Protein AF-A0A0W8CGP6-F1 (afdb_monomer_lite)

pLDDT: mean 77.72, std 15.84, range [30.64, 94.12]

InterPro domains:
  IPR037191 VPS9 domain superfamily [SSF109993] (140-294)

Structure (mmCIF, N/CA/C/O backbone):
data_AF-A0A0W8CGP6-F1
#
_entry.id   AF-A0A0W8CGP6-F1
#
loop_
_atom_site.group_PDB
_atom_site.id
_atom_site.type_symbol
_atom_site.label_atom_id
_atom_site.label_alt_id
_atom_site.label_comp_id
_atom_site.label_asym_id
_atom_site.label_entity_id
_atom_site.label_seq_id
_atom_site.pdbx_PDB_ins_code
_atom_site.Cartn_x
_atom_site.Cartn_y
_atom_site.Cartn_z
_atom_site.occupancy
_atom_site.B_iso_or_equiv
_atom_site.auth_seq_id
_atom_site.auth_comp_id
_atom_site.auth_asym_id
_atom_site.auth_atom_id
_atom_site.pdbx_PDB_model_num
ATOM 1 N N . MET A 1 1 ? -6.951 3.743 -20.211 1.00 60.44 1 MET A N 1
ATOM 2 C CA . MET A 1 1 ? -6.467 3.228 -18.912 1.00 60.44 1 MET A CA 1
ATOM 3 C C . MET A 1 1 ? -6.582 4.286 -17.814 1.00 60.44 1 MET A C 1
ATOM 5 O O . MET A 1 1 ? -7.228 4.029 -16.810 1.00 60.44 1 MET A O 1
ATOM 9 N N . THR A 1 2 ? -6.060 5.500 -18.024 1.00 76.19 2 THR A N 1
ATOM 10 C CA . THR A 1 2 ? -6.034 6.567 -17.002 1.00 76.19 2 THR A CA 1
ATOM 11 C C . THR A 1 2 ? -7.406 7.101 -16.581 1.00 76.19 2 THR A C 1
ATOM 13 O O . THR A 1 2 ? -7.586 7.387 -15.411 1.00 76.19 2 THR A O 1
ATOM 16 N N . ALA A 1 3 ? -8.404 7.172 -17.471 1.00 83.50 3 ALA A N 1
ATOM 17 C CA . ALA A 1 3 ? -9.718 7.747 -17.139 1.00 83.50 3 ALA A CA 1
ATOM 18 C C . ALA A 1 3 ? -10.441 7.042 -15.972 1.00 83.50 3 ALA A C 1
ATOM 20 O O . ALA A 1 3 ? -11.009 7.701 -15.109 1.00 83.50 3 ALA A O 1
ATOM 21 N N . LYS A 1 4 ? -10.386 5.706 -15.918 1.00 83.88 4 LYS A N 1
ATOM 22 C CA . LYS A 1 4 ? -10.999 4.917 -14.839 1.00 83.88 4 LYS A CA 1
ATOM 23 C C . LYS A 1 4 ? -10.252 5.080 -13.517 1.00 83.88 4 LYS A C 1
ATOM 25 O O . LYS A 1 4 ? -10.882 5.218 -12.476 1.00 83.88 4 LYS A O 1
ATOM 30 N N . LEU A 1 5 ? -8.919 5.094 -13.568 1.00 84.75 5 LEU A N 1
ATOM 31 C CA . LEU A 1 5 ? -8.086 5.366 -12.399 1.00 84.75 5 LEU A CA 1
ATOM 32 C C . LEU A 1 5 ? -8.349 6.780 -11.862 1.00 84.75 5 LEU A C 1
ATOM 34 O O . LEU A 1 5 ? -8.596 6.935 -10.673 1.00 84.75 5 LEU A O 1
ATOM 38 N N . ASN A 1 6 ? -8.368 7.782 -12.743 1.00 86.69 6 ASN A N 1
ATOM 39 C CA . ASN A 1 6 ? -8.657 9.172 -12.394 1.00 86.69 6 ASN A CA 1
ATOM 40 C C . ASN A 1 6 ? -10.040 9.299 -11.752 1.00 86.69 6 ASN A C 1
ATOM 42 O O . ASN A 1 6 ? -10.149 9.903 -10.694 1.00 86.69 6 ASN A O 1
ATOM 46 N N . PHE A 1 7 ? -11.062 8.648 -12.319 1.00 88.94 7 PHE A N 1
ATOM 47 C CA . PHE A 1 7 ? -12.392 8.589 -11.713 1.00 88.94 7 PHE A CA 1
ATOM 48 C C . PHE A 1 7 ? -12.342 8.047 -10.278 1.00 88.94 7 PHE A C 1
ATOM 50 O O . PHE A 1 7 ? -12.863 8.687 -9.369 1.00 88.94 7 PHE A O 1
ATOM 57 N N . VAL A 1 8 ? -11.694 6.899 -10.047 1.00 85.81 8 VAL A N 1
ATOM 58 C CA . VAL A 1 8 ? -11.604 6.314 -8.698 1.00 85.81 8 VAL A CA 1
ATOM 59 C C . VAL A 1 8 ? -10.870 7.253 -7.741 1.00 85.81 8 VAL A C 1
ATOM 61 O O . VAL A 1 8 ? -11.330 7.441 -6.618 1.00 85.81 8 VAL A O 1
ATOM 64 N N . VAL A 1 9 ? -9.765 7.867 -8.168 1.00 86.00 9 VAL A N 1
ATOM 65 C CA . VAL A 1 9 ? -8.979 8.800 -7.344 1.00 86.00 9 VAL A CA 1
ATOM 66 C C . VAL A 1 9 ? -9.791 10.045 -6.981 1.00 86.00 9 VAL A C 1
ATOM 68 O O . VAL A 1 9 ? -9.881 10.394 -5.805 1.00 86.00 9 VAL A O 1
ATOM 71 N N . GLU A 1 10 ? -10.415 10.687 -7.968 1.00 87.81 10 GLU A N 1
ATOM 72 C CA . GLU A 1 10 ? -11.218 11.898 -7.777 1.00 87.81 10 GLU A CA 1
ATOM 73 C C . GLU A 1 10 ? -12.425 11.632 -6.876 1.00 87.81 10 GLU A C 1
ATOM 75 O O . GLU A 1 10 ? -12.657 12.369 -5.920 1.00 87.81 10 GLU A O 1
ATOM 80 N N . GLN A 1 11 ? -13.161 10.545 -7.123 1.00 87.25 11 GLN A N 1
ATOM 81 C CA . GLN A 1 11 ? -14.315 10.197 -6.296 1.00 87.25 11 GLN A CA 1
ATOM 82 C C . GLN A 1 11 ? -13.903 9.783 -4.882 1.00 87.25 11 GLN A C 1
ATOM 84 O O . GLN A 1 11 ? -14.565 10.171 -3.927 1.00 87.25 11 GLN A O 1
ATOM 89 N N . SER A 1 12 ? -12.782 9.073 -4.708 1.00 83.38 12 SER A N 1
ATOM 90 C CA . SER A 1 12 ? -12.276 8.740 -3.365 1.00 83.38 12 SER A CA 1
ATOM 91 C C . SER A 1 12 ? -11.969 10.003 -2.559 1.00 83.38 12 SER A C 1
ATOM 93 O O . SER A 1 12 ? -12.279 10.072 -1.372 1.00 83.38 12 SER A O 1
ATOM 95 N N . ALA A 1 13 ? -11.387 11.024 -3.198 1.00 83.19 13 ALA A N 1
ATOM 96 C CA . ALA A 1 13 ? -11.108 12.299 -2.545 1.00 83.19 13 ALA A CA 1
ATOM 97 C C . ALA A 1 13 ? -12.392 13.032 -2.117 1.00 83.19 13 ALA A C 1
ATOM 99 O O . ALA A 1 13 ? -12.402 13.667 -1.064 1.00 83.19 13 ALA A O 1
ATOM 100 N N . LEU A 1 14 ? -13.469 12.924 -2.901 1.00 84.75 14 LEU A N 1
ATOM 101 C CA . LEU A 1 14 ? -14.778 13.493 -2.566 1.00 84.75 14 LEU A CA 1
ATOM 102 C C . LEU A 1 14 ? -15.470 12.733 -1.429 1.00 84.75 14 LEU A C 1
ATOM 104 O O . LEU A 1 14 ? -16.003 13.363 -0.516 1.00 84.75 14 LEU A O 1
ATOM 108 N N . GLU A 1 15 ? -15.428 11.401 -1.442 1.00 82.31 15 GLU A N 1
ATOM 109 C CA . GLU A 1 15 ? -16.002 10.569 -0.374 1.00 82.31 15 GLU A CA 1
ATOM 110 C C . GLU A 1 15 ? -15.316 10.825 0.975 1.00 82.31 15 GLU A C 1
ATOM 112 O O . GLU A 1 15 ? -15.970 10.892 2.010 1.00 82.31 15 GLU A O 1
ATOM 117 N N . LEU A 1 16 ? -14.004 11.086 0.984 1.00 77.00 16 LEU A N 1
ATOM 118 C CA . LEU A 1 16 ? -13.281 11.452 2.209 1.00 77.00 16 LEU A CA 1
ATOM 119 C C . LEU A 1 16 ? -13.751 12.770 2.840 1.00 77.00 16 LEU A C 1
ATOM 121 O O . LEU A 1 16 ? -13.588 12.953 4.046 1.00 77.00 16 LEU A O 1
ATOM 125 N N . GLN A 1 17 ? -14.319 13.686 2.052 1.00 77.38 17 GLN A N 1
ATOM 126 C CA . GLN A 1 17 ? -14.875 14.942 2.567 1.00 77.38 17 GLN A CA 1
ATOM 127 C C . GLN A 1 17 ? -16.244 14.737 3.230 1.00 77.38 17 GLN A C 1
ATOM 129 O O . GLN A 1 17 ? -16.656 15.557 4.052 1.00 77.38 17 GLN A O 1
ATOM 134 N N . HIS A 1 18 ? -16.936 13.644 2.907 1.00 68.38 18 HIS A N 1
ATOM 135 C CA . HIS A 1 18 ? -18.250 13.314 3.440 1.00 68.38 18 HIS A CA 1
ATOM 136 C C . HIS A 1 18 ? -18.100 12.335 4.610 1.00 68.38 18 HIS A C 1
ATOM 138 O O . HIS A 1 18 ? -17.988 11.124 4.444 1.00 68.38 18 HIS A O 1
ATOM 144 N N . VAL A 1 19 ? -18.100 12.863 5.836 1.00 60.12 19 VAL A N 1
ATOM 145 C CA . VAL A 1 19 ? -18.154 12.027 7.044 1.00 60.12 19 VAL A CA 1
ATOM 146 C C . VAL A 1 19 ? -19.619 11.741 7.362 1.00 60.12 19 VAL A C 1
ATOM 148 O O . VAL A 1 19 ? -20.289 12.551 8.002 1.00 60.12 19 VAL A O 1
ATOM 151 N N . ASP A 1 20 ? -20.138 10.604 6.898 1.00 59.47 20 ASP A N 1
ATOM 152 C CA . ASP A 1 20 ? -21.454 10.135 7.335 1.00 59.47 20 ASP A CA 1
ATOM 153 C C . ASP A 1 20 ? -21.359 9.617 8.782 1.00 59.47 20 ASP A C 1
ATOM 155 O O . ASP A 1 20 ? -20.555 8.745 9.111 1.00 59.47 20 ASP A O 1
ATOM 159 N N . GLY A 1 21 ? -22.187 10.154 9.679 1.00 56.22 21 GLY A N 1
ATOM 160 C CA . GLY A 1 21 ? -22.260 9.708 11.072 1.00 56.22 21 GLY A CA 1
ATOM 161 C C . GLY A 1 21 ? -22.845 8.298 11.243 1.00 56.22 21 GLY A C 1
ATOM 162 O O . GLY A 1 21 ? -22.732 7.723 12.323 1.00 56.22 21 GLY A O 1
ATOM 163 N N . ASN A 1 22 ? -23.454 7.721 10.199 1.00 58.78 22 ASN A N 1
ATOM 164 C CA . ASN A 1 22 ? -24.149 6.428 10.252 1.00 58.78 22 ASN A CA 1
ATOM 165 C C . ASN A 1 22 ? -23.318 5.217 9.798 1.00 58.78 22 ASN A C 1
ATOM 167 O O . ASN A 1 22 ? -23.872 4.127 9.598 1.00 58.78 22 ASN A O 1
ATOM 171 N N . VAL A 1 23 ? -22.002 5.355 9.635 1.00 66.75 23 VAL A N 1
ATOM 172 C CA . VAL A 1 23 ? -21.172 4.238 9.172 1.00 66.75 23 VAL A CA 1
ATOM 173 C C . VAL A 1 23 ? -21.144 3.116 10.218 1.00 66.75 23 VAL A C 1
ATOM 175 O O . VAL A 1 23 ? -20.768 3.313 11.366 1.00 66.75 23 VAL A O 1
ATOM 178 N N . LYS A 1 24 ? -21.528 1.893 9.828 1.00 68.94 24 LYS A N 1
ATOM 179 C CA . LYS A 1 24 ? -21.769 0.766 10.758 1.00 68.94 24 LYS A CA 1
ATOM 180 C C . LYS A 1 24 ? -20.600 0.439 11.692 1.00 68.94 24 LYS A C 1
ATOM 182 O O . LYS A 1 24 ? -20.841 -0.068 12.786 1.00 68.94 24 LYS A O 1
ATOM 187 N N . TRP A 1 25 ? -19.359 0.680 11.268 1.00 76.00 25 TRP A N 1
ATOM 188 C CA . TRP A 1 25 ? -18.183 0.362 12.075 1.00 76.00 25 TRP A CA 1
ATOM 189 C C . TRP A 1 25 ? -17.919 1.367 13.201 1.00 76.00 25 TRP A C 1
ATOM 191 O O . TRP A 1 25 ? -17.244 1.003 14.160 1.00 76.00 25 TRP A O 1
ATOM 201 N N . THR A 1 26 ? -18.456 2.590 13.149 1.00 74.50 26 THR A N 1
ATOM 202 C CA . THR A 1 26 ? -18.203 3.612 14.184 1.00 74.50 26 THR A CA 1
ATOM 203 C C . THR A 1 26 ? -18.746 3.193 15.551 1.00 74.50 26 THR A C 1
ATOM 205 O O . THR A 1 26 ? -18.152 3.527 16.572 1.00 74.50 26 THR A O 1
AT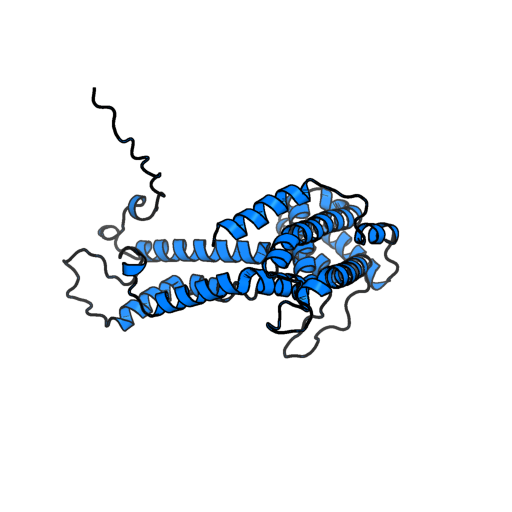OM 208 N N . ARG A 1 27 ? -19.787 2.347 15.581 1.00 75.88 27 ARG A N 1
ATOM 209 C CA . ARG A 1 27 ? -20.327 1.722 16.804 1.00 75.88 27 ARG A CA 1
ATOM 210 C C . ARG A 1 27 ? -19.308 0.871 17.560 1.00 75.88 27 ARG A C 1
ATOM 212 O O . ARG A 1 27 ? -19.421 0.726 18.769 1.00 75.88 27 ARG A O 1
ATOM 219 N N . LEU A 1 28 ? -18.288 0.340 16.879 1.00 77.12 28 LEU A N 1
ATOM 220 C CA . LEU A 1 28 ? -17.227 -0.431 17.534 1.00 77.12 28 LEU A CA 1
ATOM 221 C C . LEU A 1 28 ? -16.434 0.404 18.549 1.00 77.12 28 LEU A C 1
ATOM 223 O O . LEU A 1 28 ? -15.809 -0.155 19.448 1.00 77.12 28 LEU A O 1
ATOM 227 N N . LEU A 1 29 ? -16.432 1.731 18.397 1.00 75.69 29 LEU A N 1
ATOM 228 C CA . LEU A 1 29 ? -15.709 2.636 19.287 1.00 75.69 29 LEU A CA 1
ATOM 229 C C . LEU A 1 29 ? -16.392 2.770 20.652 1.00 75.69 29 LEU A C 1
ATOM 231 O O . LEU A 1 29 ? -15.711 3.019 21.642 1.00 75.69 29 LEU A O 1
ATOM 235 N N . GLU A 1 30 ? -17.711 2.566 20.721 1.00 74.69 30 GLU A N 1
ATOM 236 C CA . GLU A 1 30 ? -18.486 2.640 21.968 1.00 74.69 30 GLU A CA 1
ATOM 237 C C . GLU A 1 30 ? -18.157 1.479 22.922 1.00 74.69 30 GLU A C 1
ATOM 239 O O . GLU A 1 30 ? -18.301 1.603 24.137 1.00 74.69 30 GLU A O 1
ATOM 244 N N . GLU A 1 31 ? -17.677 0.355 22.384 1.00 70.19 31 GLU A N 1
ATOM 245 C CA . GLU A 1 31 ? -17.386 -0.871 23.136 1.00 70.19 31 GLU A CA 1
ATOM 246 C C . GLU A 1 31 ? -15.914 -0.983 23.581 1.00 70.19 31 GLU A C 1
ATOM 248 O O . GLU A 1 31 ? -15.524 -1.972 24.213 1.00 70.19 31 GLU A O 1
ATOM 253 N N . LEU A 1 32 ? -15.078 0.016 23.270 1.00 72.44 32 LEU A N 1
ATOM 254 C CA . LEU A 1 32 ? -13.662 0.009 23.635 1.00 72.44 32 LEU A CA 1
ATOM 255 C C . LEU A 1 32 ? -13.477 0.178 25.152 1.00 72.44 32 LEU A C 1
ATOM 257 O O . LEU A 1 32 ? -13.914 1.178 25.726 1.00 72.44 32 LEU A O 1
ATOM 261 N N . PRO A 1 33 ? -12.800 -0.765 25.833 1.00 68.69 33 PRO A N 1
ATOM 262 C CA . PRO A 1 33 ? -12.517 -0.615 27.249 1.00 68.69 33 PRO A CA 1
ATOM 263 C C . PRO A 1 33 ? -11.462 0.478 27.473 1.00 68.69 33 PRO A C 1
ATOM 265 O O . PRO A 1 33 ? -10.489 0.575 26.729 1.00 68.69 33 PRO A O 1
ATOM 268 N N . ILE A 1 34 ? -11.636 1.263 28.541 1.00 67.69 34 ILE A N 1
ATOM 269 C CA . ILE A 1 34 ? -10.689 2.321 28.944 1.00 67.69 34 ILE A CA 1
ATOM 270 C C . ILE A 1 34 ? -9.324 1.721 29.334 1.00 67.69 34 ILE A C 1
ATOM 272 O O . ILE A 1 34 ? -8.286 2.323 29.080 1.00 67.69 34 ILE A O 1
ATOM 276 N N . GLU A 1 35 ? -9.322 0.512 29.905 1.00 69.00 35 GLU A N 1
ATOM 277 C CA . GLU A 1 35 ? -8.120 -0.225 30.305 1.00 69.00 35 GLU A CA 1
ATOM 278 C C . GLU A 1 35 ? -8.100 -1.636 29.703 1.00 69.00 35 GLU A C 1
ATOM 280 O O . GLU A 1 35 ? -9.142 -2.281 29.538 1.00 69.00 35 GLU A O 1
ATOM 285 N N . GLU A 1 36 ? -6.901 -2.151 29.409 1.00 80.94 36 GLU A N 1
ATOM 286 C CA . GLU A 1 36 ? -6.750 -3.523 28.922 1.00 80.94 36 GLU A CA 1
ATOM 287 C C . GLU A 1 36 ? -7.152 -4.535 29.991 1.00 80.94 36 GLU A C 1
ATOM 289 O O . GLU A 1 36 ? -6.597 -4.590 31.088 1.00 80.94 36 GLU A O 1
ATOM 294 N N . ARG A 1 37 ? -8.105 -5.398 29.640 1.00 78.31 37 ARG A N 1
ATOM 295 C CA . ARG A 1 37 ? -8.590 -6.443 30.547 1.00 78.31 37 ARG A CA 1
ATOM 296 C C . ARG A 1 37 ? -7.586 -7.588 30.664 1.00 78.31 37 ARG A C 1
ATOM 298 O O . ARG A 1 37 ? -7.395 -8.140 31.750 1.00 78.31 37 ARG A O 1
ATOM 305 N N . ASP A 1 38 ? -6.919 -7.912 29.559 1.00 82.31 38 ASP A N 1
ATOM 306 C CA . ASP A 1 38 ? -5.951 -9.000 29.503 1.00 82.31 38 ASP A CA 1
ATOM 307 C C . ASP A 1 38 ? -4.650 -8.648 30.236 1.00 82.31 38 ASP A C 1
ATOM 309 O O . ASP A 1 38 ? -4.134 -7.531 30.150 1.00 82.31 38 ASP A O 1
ATOM 313 N N . TYR A 1 39 ? -4.122 -9.612 30.989 1.00 80.44 39 TYR A N 1
ATOM 314 C CA . TYR A 1 39 ? -2.904 -9.418 31.776 1.00 80.44 39 TYR A CA 1
ATOM 315 C C . TYR A 1 39 ? -1.661 -9.301 30.888 1.00 80.44 39 TYR A C 1
ATOM 317 O O . TYR A 1 39 ? -0.823 -8.431 31.121 1.00 80.44 39 TYR A O 1
ATOM 325 N N . LEU A 1 40 ? -1.550 -10.144 29.852 1.00 82.00 40 LEU A N 1
ATOM 326 C CA . LEU A 1 40 ? -0.436 -10.055 28.909 1.00 82.00 40 LEU A CA 1
ATOM 327 C C . LEU A 1 40 ? -0.535 -8.743 28.129 1.00 82.00 40 LEU A C 1
ATOM 329 O O . LEU A 1 40 ? 0.488 -8.077 27.980 1.00 82.00 40 LEU A O 1
ATOM 333 N N . GLY A 1 41 ? -1.764 -8.358 27.739 1.00 80.94 41 GLY A N 1
ATOM 334 C CA . GLY A 1 41 ? -2.179 -7.023 27.272 1.00 80.94 41 GLY A CA 1
ATOM 335 C C . GLY A 1 41 ? -1.450 -5.890 27.987 1.00 80.94 41 GLY A C 1
ATOM 336 O O . GLY A 1 41 ? -0.595 -5.205 27.423 1.00 80.94 41 GLY A O 1
ATOM 337 N N . ARG A 1 42 ? -1.757 -5.768 29.278 1.00 84.00 42 ARG A N 1
ATOM 338 C CA . ARG A 1 42 ? -1.202 -4.743 30.166 1.00 84.00 42 ARG A CA 1
ATOM 339 C C . ARG A 1 42 ? 0.313 -4.821 30.302 1.00 84.00 42 ARG A C 1
ATOM 341 O O . ARG A 1 42 ? 0.983 -3.801 30.187 1.00 84.00 42 ARG A O 1
ATOM 348 N N . ALA A 1 43 ? 0.869 -6.016 30.485 1.00 84.25 43 ALA A N 1
ATOM 349 C CA . ALA A 1 43 ? 2.307 -6.175 30.682 1.00 84.25 43 ALA A CA 1
ATOM 350 C C . ALA A 1 43 ? 3.134 -5.700 29.471 1.00 84.25 43 ALA A C 1
ATOM 352 O O . ALA A 1 43 ? 4.220 -5.142 29.647 1.00 84.25 43 ALA A O 1
ATOM 353 N N . ALA A 1 44 ? 2.653 -5.893 28.234 1.00 85.31 44 ALA A N 1
ATOM 354 C CA . ALA A 1 44 ? 3.362 -5.349 27.074 1.00 85.31 44 ALA A CA 1
ATOM 355 C C . ALA A 1 44 ? 3.202 -3.833 26.946 1.00 85.31 44 ALA A C 1
ATOM 357 O O . ALA A 1 44 ? 4.161 -3.179 26.542 1.00 85.31 44 ALA A O 1
ATOM 358 N N . ASP A 1 45 ? 2.043 -3.275 27.303 1.00 87.69 45 ASP A N 1
ATOM 359 C CA . ASP A 1 45 ? 1.842 -1.823 27.334 1.00 87.69 45 ASP A CA 1
ATOM 360 C C . ASP A 1 45 ? 2.782 -1.145 28.330 1.00 87.69 45 ASP A C 1
ATOM 362 O O . ASP A 1 45 ? 3.448 -0.166 27.990 1.00 87.69 45 ASP A O 1
ATOM 366 N N . GLU A 1 46 ? 2.882 -1.698 29.539 1.00 87.69 46 GLU A N 1
ATOM 367 C CA . GLU A 1 46 ? 3.788 -1.224 30.585 1.00 87.69 46 GLU A CA 1
ATOM 368 C C . GLU A 1 46 ? 5.241 -1.300 30.116 1.00 87.69 46 GLU A C 1
ATOM 370 O O . GLU A 1 46 ? 5.957 -0.297 30.145 1.00 87.69 46 GLU A O 1
ATOM 375 N N . LYS A 1 47 ? 5.659 -2.453 29.580 1.00 88.12 47 LYS A N 1
ATOM 376 C CA . LYS A 1 47 ? 7.010 -2.638 29.038 1.00 88.12 47 LYS A CA 1
ATOM 377 C C . LYS A 1 47 ? 7.319 -1.654 27.910 1.00 88.12 47 LYS A C 1
ATOM 379 O O . LYS A 1 47 ? 8.421 -1.110 27.858 1.00 88.12 47 LYS A O 1
ATOM 384 N N . PHE A 1 48 ? 6.377 -1.426 27.001 1.00 89.50 48 PHE A N 1
ATOM 385 C CA . PHE A 1 48 ? 6.542 -0.473 25.907 1.00 89.50 48 PHE A CA 1
ATOM 386 C C . PHE A 1 48 ? 6.691 0.959 26.430 1.00 89.50 48 PHE A C 1
ATOM 388 O O . PHE A 1 48 ? 7.628 1.664 26.046 1.00 89.50 48 PHE A O 1
ATOM 395 N N . ALA A 1 49 ? 5.825 1.369 27.360 1.00 89.00 49 ALA A N 1
ATOM 396 C CA . ALA A 1 49 ? 5.894 2.680 27.994 1.00 89.00 49 ALA A CA 1
ATOM 397 C C . ALA A 1 49 ? 7.212 2.879 28.759 1.00 89.00 49 ALA A C 1
ATOM 399 O O . ALA A 1 49 ? 7.791 3.965 28.721 1.00 89.00 49 ALA A O 1
ATOM 400 N N . GLU A 1 50 ? 7.722 1.842 29.426 1.00 88.62 50 GLU A N 1
ATOM 401 C CA . GLU A 1 50 ? 9.032 1.868 30.077 1.00 88.62 50 GLU A CA 1
ATOM 402 C C . GLU A 1 50 ? 10.170 2.020 29.069 1.00 88.62 50 GLU A C 1
ATOM 404 O O . GLU A 1 50 ? 10.980 2.936 29.199 1.00 88.62 50 GLU A O 1
ATOM 409 N N . GLN A 1 51 ? 10.214 1.190 28.025 1.00 88.12 51 GLN A N 1
ATOM 410 C CA . GLN A 1 51 ? 11.255 1.256 26.995 1.00 88.12 51 GLN A CA 1
ATOM 411 C C . GLN A 1 51 ? 11.306 2.636 26.320 1.00 88.12 51 GLN A C 1
ATOM 413 O O . GLN A 1 51 ? 12.388 3.197 26.134 1.00 88.12 51 GLN A O 1
ATOM 418 N N . MET A 1 52 ? 10.147 3.238 26.049 1.00 87.00 52 MET A N 1
ATOM 419 C CA . MET A 1 52 ? 10.047 4.572 25.453 1.00 87.00 52 MET A CA 1
ATOM 420 C C . MET A 1 52 ? 10.589 5.699 26.344 1.00 87.00 52 MET A C 1
ATOM 422 O O . MET A 1 52 ? 10.977 6.745 25.813 1.00 87.00 52 MET A O 1
ATOM 426 N N . LYS A 1 53 ? 10.664 5.515 27.672 1.00 86.75 53 LYS A N 1
ATOM 427 C CA . LYS A 1 53 ? 11.268 6.502 28.590 1.00 86.75 53 LYS A CA 1
ATOM 428 C C . LYS A 1 53 ? 12.788 6.571 28.447 1.00 86.75 53 LYS A C 1
ATOM 430 O O . LYS A 1 53 ? 13.337 7.665 28.583 1.00 86.75 53 LYS A O 1
ATOM 435 N N . TYR A 1 54 ? 13.436 5.437 28.170 1.00 84.44 54 TYR A N 1
ATOM 436 C CA . TYR A 1 54 ? 14.898 5.306 28.107 1.00 84.44 54 TYR A CA 1
ATOM 437 C C . TYR A 1 54 ? 15.496 5.631 26.731 1.00 84.44 54 TYR A C 1
ATOM 439 O O . TYR A 1 54 ? 16.690 5.902 26.634 1.00 84.44 54 TYR A O 1
ATOM 447 N N . LEU A 1 55 ? 14.687 5.631 25.670 1.00 81.38 55 LEU A N 1
ATOM 448 C CA . LEU A 1 55 ? 15.115 6.023 24.326 1.00 81.38 55 LEU A CA 1
ATOM 449 C C . LEU A 1 55 ? 15.056 7.552 24.167 1.00 81.38 55 LEU A C 1
ATOM 451 O O . LEU A 1 55 ? 14.066 8.094 23.677 1.00 81.38 55 LEU A O 1
ATOM 455 N N . ARG A 1 56 ? 16.095 8.259 24.627 1.00 77.75 56 ARG A N 1
ATOM 456 C CA . ARG A 1 56 ? 16.252 9.721 24.483 1.00 77.75 56 ARG A CA 1
ATOM 457 C C . ARG A 1 56 ? 17.638 10.069 23.930 1.00 77.75 56 ARG A C 1
ATOM 459 O O . ARG A 1 56 ? 18.581 9.305 24.126 1.00 77.75 56 ARG A O 1
ATOM 466 N N . GLY A 1 57 ? 17.768 11.234 23.293 1.00 79.25 57 GLY A N 1
ATOM 467 C CA . GLY A 1 57 ? 19.041 11.717 22.746 1.00 79.25 57 GLY A CA 1
ATOM 468 C C . GLY A 1 57 ? 19.471 10.923 21.512 1.00 79.25 57 GLY A C 1
ATOM 469 O O . GLY A 1 57 ? 18.677 10.725 20.602 1.00 79.25 57 GLY A O 1
ATOM 470 N N . GLU A 1 58 ? 20.705 10.416 21.492 1.00 72.75 58 GLU A N 1
ATOM 471 C CA . GLU A 1 58 ? 21.281 9.687 20.343 1.00 72.75 58 GLU A CA 1
ATOM 472 C C . GLU A 1 58 ? 20.481 8.439 19.923 1.00 72.75 58 GLU A C 1
ATOM 474 O O . GLU A 1 58 ? 20.541 8.018 18.771 1.00 72.75 58 GLU A O 1
ATOM 479 N N . ARG A 1 59 ? 19.689 7.869 20.840 1.00 78.62 59 ARG A N 1
ATOM 480 C CA . ARG A 1 59 ? 18.855 6.676 20.608 1.00 78.62 59 ARG A CA 1
ATOM 481 C C . ARG A 1 59 ? 17.428 6.995 20.166 1.00 78.62 59 ARG A C 1
ATOM 483 O O . ARG A 1 59 ? 16.564 6.121 20.166 1.00 78.62 59 ARG A O 1
ATOM 490 N N . GLU A 1 60 ? 17.145 8.247 19.828 1.00 74.81 60 GLU A N 1
ATOM 491 C CA . GLU A 1 60 ? 15.816 8.664 19.380 1.00 74.81 60 GLU A CA 1
ATOM 492 C C . GLU A 1 60 ? 15.411 8.008 18.051 1.00 74.81 60 GLU A C 1
ATOM 494 O O . GLU A 1 60 ? 14.242 7.665 17.876 1.00 74.81 60 GLU A O 1
ATOM 499 N N . SER A 1 61 ? 16.381 7.707 17.183 1.00 77.12 61 SER A N 1
ATOM 500 C CA . SER A 1 61 ? 16.175 6.957 15.936 1.00 77.12 61 SER A CA 1
ATOM 501 C C . SER A 1 61 ? 15.640 5.533 16.158 1.00 77.12 61 SER A C 1
ATOM 503 O O . SER A 1 61 ? 14.931 4.997 15.311 1.00 77.12 61 SER A O 1
ATOM 505 N N . GLU A 1 62 ? 15.901 4.920 17.318 1.00 84.88 62 GLU A N 1
ATOM 506 C CA . GLU A 1 62 ? 15.397 3.580 17.654 1.00 84.88 62 GLU A CA 1
ATOM 507 C C . GLU A 1 62 ? 13.904 3.581 18.033 1.00 84.88 62 GLU A C 1
ATOM 509 O O . GLU A 1 62 ? 13.267 2.523 18.065 1.00 84.88 62 GLU A O 1
ATOM 514 N N . ARG A 1 63 ? 13.321 4.752 18.334 1.00 85.88 63 ARG A N 1
ATOM 515 C CA . ARG A 1 63 ? 11.932 4.859 18.811 1.00 85.88 63 ARG A CA 1
ATOM 516 C C . ARG A 1 63 ? 10.931 4.438 17.746 1.00 85.88 63 ARG A C 1
ATOM 518 O O . ARG A 1 63 ? 9.978 3.736 18.068 1.00 85.88 63 ARG A O 1
ATOM 525 N N . GLU A 1 64 ? 11.162 4.805 16.489 1.00 86.06 64 GLU A N 1
ATOM 526 C CA . GLU A 1 64 ? 10.285 4.423 15.376 1.00 86.06 64 GLU A CA 1
ATOM 527 C C . GLU A 1 64 ? 10.226 2.903 15.204 1.00 86.06 64 GLU A C 1
ATOM 529 O O . GLU A 1 64 ? 9.140 2.325 15.133 1.00 86.06 64 GLU A O 1
ATOM 534 N N . ALA A 1 65 ? 11.385 2.240 15.233 1.00 86.38 65 ALA A N 1
ATOM 535 C CA . ALA A 1 65 ? 11.473 0.786 15.141 1.00 86.38 65 ALA A CA 1
ATOM 536 C C . ALA A 1 65 ? 10.781 0.095 16.328 1.00 86.38 65 ALA A C 1
ATOM 538 O O . ALA A 1 65 ? 10.128 -0.939 16.159 1.00 86.38 65 ALA A O 1
ATOM 539 N N . LEU A 1 66 ? 10.884 0.668 17.534 1.00 87.88 66 LEU A N 1
ATOM 540 C CA . LEU A 1 66 ? 10.195 0.144 18.710 1.00 87.88 66 LEU A CA 1
ATOM 541 C C . LEU A 1 66 ? 8.670 0.296 18.601 1.00 87.88 66 LEU A C 1
ATOM 543 O O . LEU A 1 66 ? 7.955 -0.663 18.893 1.00 87.88 66 LEU A O 1
ATOM 547 N N . ILE A 1 67 ? 8.182 1.459 18.154 1.00 89.50 67 ILE A N 1
ATOM 548 C CA . ILE A 1 67 ? 6.753 1.718 17.906 1.00 89.50 67 ILE A CA 1
ATOM 549 C C . ILE A 1 67 ? 6.212 0.697 16.906 1.00 89.50 67 ILE A C 1
ATOM 551 O O . ILE A 1 67 ? 5.231 0.012 17.197 1.00 89.50 67 ILE A O 1
ATOM 555 N N . GLN A 1 68 ? 6.887 0.545 15.765 1.00 87.50 68 GLN A N 1
ATOM 556 C CA . GLN A 1 68 ? 6.498 -0.411 14.730 1.00 87.50 68 GLN A CA 1
ATOM 557 C C . GLN A 1 68 ? 6.448 -1.837 15.279 1.00 87.50 68 GLN A C 1
ATOM 559 O O . GLN A 1 68 ? 5.465 -2.545 15.071 1.00 87.50 68 GLN A O 1
ATOM 564 N N . ARG A 1 69 ? 7.467 -2.258 16.037 1.00 87.31 69 ARG A N 1
ATOM 565 C CA . ARG A 1 69 ? 7.523 -3.603 16.622 1.00 87.31 69 ARG A CA 1
ATOM 566 C C . ARG A 1 69 ? 6.403 -3.852 17.633 1.00 87.31 69 ARG A C 1
ATOM 568 O O . ARG A 1 69 ? 5.819 -4.935 17.621 1.00 87.31 69 ARG A O 1
ATOM 575 N N . HIS A 1 70 ? 6.125 -2.888 18.509 1.00 89.50 70 HIS A N 1
ATOM 576 C CA . HIS A 1 70 ? 5.072 -3.000 19.522 1.00 89.50 70 HIS A CA 1
ATOM 577 C C . HIS A 1 70 ? 3.688 -3.075 18.876 1.00 89.50 70 HIS A C 1
ATOM 579 O O . HIS A 1 70 ? 2.939 -4.022 19.115 1.00 89.50 70 HIS A O 1
ATOM 585 N N . LEU A 1 71 ? 3.385 -2.136 17.974 1.00 88.69 71 LEU A N 1
ATOM 586 C CA . LEU A 1 71 ? 2.104 -2.097 17.271 1.00 88.69 71 LEU A CA 1
ATOM 587 C C . LEU A 1 71 ? 1.909 -3.312 16.366 1.00 88.69 71 LEU A C 1
ATOM 589 O O . LEU A 1 71 ? 0.813 -3.862 16.334 1.00 88.69 71 LEU A 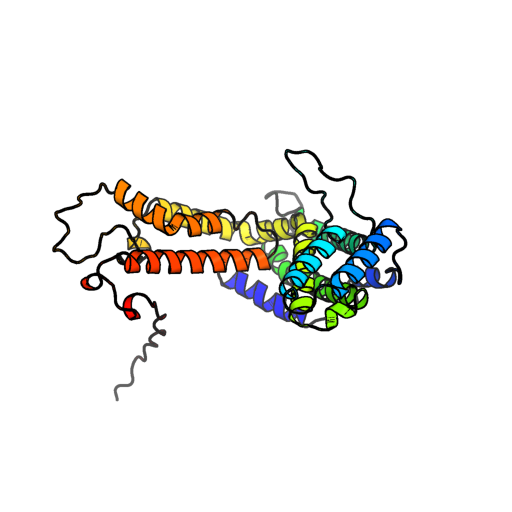O 1
ATOM 593 N N . HIS A 1 72 ? 2.959 -3.791 15.697 1.00 86.00 72 HIS A N 1
ATOM 594 C CA . HIS A 1 72 ? 2.911 -5.049 14.955 1.00 86.00 72 HIS A CA 1
ATOM 595 C C . HIS A 1 72 ? 2.599 -6.232 15.886 1.00 86.00 72 HIS A C 1
ATOM 597 O O . HIS A 1 72 ? 1.741 -7.052 15.577 1.00 86.00 72 HIS A O 1
ATOM 603 N N . GLY A 1 73 ? 3.220 -6.300 17.069 1.00 82.81 73 GLY A N 1
ATOM 604 C CA . GLY A 1 73 ? 2.941 -7.350 18.056 1.00 82.81 73 GLY A CA 1
ATOM 605 C C . GLY A 1 73 ? 1.480 -7.398 18.526 1.00 82.81 73 GLY A C 1
ATOM 606 O O . GLY A 1 73 ? 0.960 -8.481 18.797 1.00 82.81 73 GLY A O 1
ATOM 607 N N . ILE A 1 74 ? 0.815 -6.242 18.581 1.00 87.19 74 ILE A N 1
ATOM 608 C CA . ILE A 1 74 ? -0.578 -6.108 19.021 1.00 87.19 74 ILE A CA 1
ATOM 609 C C . ILE A 1 74 ? -1.567 -6.309 17.866 1.00 87.19 74 ILE A C 1
ATOM 611 O O . ILE A 1 74 ? -2.510 -7.093 17.982 1.00 87.19 74 ILE A O 1
ATOM 615 N N . LEU A 1 75 ? -1.376 -5.588 16.760 1.00 85.62 75 LEU A N 1
ATOM 616 C CA . LEU A 1 75 ? -2.366 -5.447 15.689 1.00 85.62 75 LEU A CA 1
ATOM 617 C C . LEU A 1 75 ? -2.333 -6.594 14.672 1.00 85.62 75 LEU A C 1
ATOM 619 O O . LEU A 1 75 ? -3.301 -6.788 13.943 1.00 85.62 75 LEU A O 1
ATOM 623 N N . VAL A 1 76 ? -1.258 -7.382 14.607 1.00 82.06 76 VAL A N 1
ATOM 624 C CA . VAL A 1 76 ? -1.162 -8.482 13.639 1.00 82.06 76 VAL A CA 1
ATOM 625 C C . VAL A 1 76 ? -2.202 -9.559 13.918 1.00 82.06 76 VAL A C 1
ATOM 627 O O . VAL A 1 76 ? -2.166 -10.250 14.939 1.00 82.06 76 VAL A O 1
ATOM 630 N N . LEU A 1 77 ? -3.110 -9.759 12.963 1.00 72.12 77 LEU A N 1
ATOM 631 C CA . LEU A 1 77 ? -4.165 -10.765 13.072 1.00 72.12 77 LEU A CA 1
ATOM 632 C C . LEU A 1 77 ? -3.666 -12.178 12.732 1.00 72.12 77 LEU A C 1
ATOM 634 O O . LEU A 1 77 ? -4.073 -13.142 13.382 1.00 72.12 77 LEU A O 1
ATOM 638 N N . THR A 1 78 ? -2.743 -12.310 11.778 1.00 63.97 78 THR A N 1
ATOM 639 C CA . THR A 1 78 ? -2.198 -13.599 11.326 1.00 63.97 78 THR A CA 1
ATOM 640 C C . THR A 1 78 ? -0.907 -13.957 12.052 1.00 63.97 78 THR A C 1
ATOM 642 O O . THR A 1 78 ? 0.063 -13.209 11.986 1.00 63.97 78 THR A O 1
ATOM 645 N N . ALA A 1 79 ? -0.844 -15.125 12.695 1.00 59.66 79 ALA A N 1
ATOM 646 C CA . ALA A 1 79 ? 0.404 -15.594 13.295 1.00 59.66 79 ALA A CA 1
ATOM 647 C C . ALA A 1 79 ? 1.521 -15.701 12.230 1.00 59.66 79 ALA A C 1
ATOM 649 O O . ALA A 1 79 ? 1.246 -16.134 11.106 1.00 59.66 79 ALA A O 1
ATOM 650 N N . PRO A 1 80 ? 2.776 -15.336 12.549 1.00 59.31 80 PRO A N 1
ATOM 651 C CA . PRO A 1 80 ? 3.886 -15.523 11.626 1.00 59.31 80 PRO A CA 1
ATOM 652 C C . PRO A 1 80 ? 4.065 -17.017 11.324 1.00 59.31 80 PRO A C 1
ATOM 654 O O . PRO A 1 80 ? 4.168 -17.850 12.231 1.00 59.31 80 PRO A O 1
ATOM 657 N N . HIS A 1 81 ? 4.094 -17.348 10.034 1.00 54.44 81 HIS A N 1
ATOM 658 C CA . HIS A 1 81 ? 4.360 -18.697 9.545 1.00 54.44 81 HIS A CA 1
ATOM 659 C C . HIS A 1 81 ? 5.825 -18.779 9.109 1.00 54.44 81 HIS A C 1
ATOM 661 O O . HIS A 1 81 ? 6.288 -17.950 8.329 1.00 54.44 81 HIS A O 1
ATOM 667 N N . ARG A 1 82 ? 6.555 -19.793 9.575 1.00 49.69 82 ARG A N 1
ATOM 668 C CA . ARG A 1 82 ? 7.887 -20.145 9.063 1.00 49.69 82 ARG A CA 1
ATOM 669 C C . ARG A 1 82 ? 7.828 -21.603 8.644 1.00 49.69 82 ARG A C 1
ATOM 671 O O . ARG A 1 82 ? 7.439 -22.452 9.437 1.00 49.69 82 ARG A O 1
ATOM 678 N N . ASN A 1 83 ? 8.172 -21.882 7.389 1.00 51.94 83 ASN A N 1
ATOM 679 C CA . ASN A 1 83 ? 8.146 -23.232 6.812 1.00 51.94 83 ASN A CA 1
ATOM 680 C C . ASN A 1 83 ? 6.787 -23.948 6.981 1.00 51.94 83 ASN A C 1
ATOM 682 O O . ASN A 1 83 ? 6.740 -25.127 7.316 1.00 51.94 83 ASN A O 1
ATOM 686 N N . GLY A 1 84 ? 5.674 -23.224 6.813 1.00 58.66 84 GLY A N 1
ATOM 687 C CA . GLY A 1 84 ? 4.321 -23.782 6.954 1.00 58.66 84 GLY A CA 1
ATOM 688 C C . GLY A 1 84 ? 3.881 -24.078 8.394 1.00 58.66 84 GLY A C 1
ATOM 689 O O . GLY A 1 84 ? 2.747 -24.500 8.599 1.00 58.66 84 GLY A O 1
ATOM 690 N N . GLN A 1 85 ? 4.729 -23.823 9.395 1.00 51.34 85 GLN A N 1
ATOM 691 C CA . GLN A 1 85 ? 4.387 -23.950 10.809 1.00 51.34 85 GLN A CA 1
ATOM 692 C C . GLN A 1 85 ? 4.153 -22.568 11.426 1.00 51.34 85 GLN A C 1
ATOM 694 O O . GLN A 1 85 ? 4.936 -21.634 11.231 1.00 51.34 85 GLN A O 1
ATOM 699 N N . THR A 1 86 ? 3.065 -22.430 12.183 1.00 58.06 86 THR A N 1
ATOM 700 C CA . THR A 1 86 ? 2.795 -21.251 13.013 1.00 58.06 86 THR A CA 1
ATOM 701 C C . THR A 1 86 ? 3.834 -21.188 14.131 1.00 58.06 86 THR A C 1
ATOM 703 O O . THR A 1 86 ? 3.841 -22.040 15.018 1.00 58.06 86 THR A O 1
ATOM 706 N N . VAL A 1 87 ? 4.733 -20.201 14.084 1.00 55.94 87 VAL A N 1
ATOM 707 C CA . VAL A 1 87 ? 5.923 -20.135 14.961 1.00 55.94 87 VAL A CA 1
ATOM 708 C C . VAL A 1 87 ? 5.595 -19.639 16.368 1.00 55.94 87 VAL A C 1
ATOM 710 O O . VAL A 1 87 ? 6.354 -19.874 17.304 1.00 55.94 87 VAL A O 1
ATOM 713 N N . ALA A 1 88 ? 4.464 -18.958 16.542 1.00 52.47 88 ALA A N 1
ATOM 714 C CA . ALA A 1 88 ? 4.070 -18.368 17.813 1.00 52.47 88 ALA A CA 1
ATOM 715 C C . ALA A 1 88 ? 2.725 -18.925 18.292 1.00 52.47 88 ALA A C 1
ATOM 717 O O . ALA A 1 88 ? 1.763 -18.991 17.523 1.00 52.47 88 ALA A O 1
ATOM 718 N N . LYS A 1 89 ? 2.643 -19.258 19.591 1.00 50.09 89 LYS A N 1
ATOM 719 C CA . LYS A 1 89 ? 1.361 -19.364 20.297 1.00 50.09 89 LYS A CA 1
ATOM 720 C C . LYS A 1 89 ? 0.681 -18.001 20.209 1.00 50.09 89 LYS A C 1
ATOM 722 O O . LYS A 1 89 ? 1.230 -17.021 20.696 1.00 50.09 89 LYS A O 1
ATOM 727 N N . THR A 1 90 ? -0.457 -17.981 19.519 1.00 50.59 90 THR A N 1
ATOM 728 C CA . THR A 1 90 ? -1.549 -17.007 19.625 1.00 50.59 90 THR A CA 1
ATOM 729 C C . THR A 1 90 ? -1.146 -15.628 20.156 1.00 50.59 90 THR A C 1
ATOM 731 O O . THR A 1 90 ? -1.112 -15.397 21.357 1.00 50.59 90 THR A O 1
ATOM 734 N N . SER A 1 91 ? -0.899 -14.700 19.231 1.00 55.09 91 SER A N 1
ATOM 735 C CA . SER A 1 91 ? -1.787 -13.545 19.089 1.00 55.09 91 SER A CA 1
ATOM 736 C C . SER A 1 91 ? -2.227 -12.930 20.431 1.00 55.09 91 SER A C 1
ATOM 738 O O . SER A 1 91 ? -3.175 -13.401 21.057 1.00 55.09 91 SER A O 1
ATOM 740 N N . MET A 1 92 ? -1.527 -11.889 20.870 1.00 64.56 92 MET A N 1
ATOM 741 C CA . MET A 1 92 ? -1.811 -11.180 22.115 1.00 64.56 92 MET A CA 1
ATOM 742 C C . MET A 1 92 ? -3.280 -10.722 22.177 1.00 64.56 92 MET A C 1
ATOM 744 O O . MET A 1 92 ? -3.747 -10.039 21.266 1.00 64.56 92 MET A O 1
ATOM 748 N N . HIS A 1 93 ? -4.019 -11.105 23.222 1.00 72.62 93 HIS A N 1
ATOM 749 C CA . HIS A 1 93 ? -5.391 -10.640 23.430 1.00 72.62 93 HIS A CA 1
ATOM 750 C C . HIS A 1 93 ? -5.354 -9.177 23.866 1.00 72.62 93 HIS A C 1
ATOM 752 O O . HIS A 1 93 ? -4.984 -8.865 24.991 1.00 72.62 93 HIS A O 1
ATOM 758 N N . HIS A 1 94 ? -5.684 -8.274 22.949 1.00 83.12 94 HIS A N 1
ATOM 759 C CA . HIS A 1 94 ? -5.542 -6.838 23.155 1.00 83.12 94 HIS A CA 1
ATOM 760 C C . HIS A 1 94 ? -6.736 -6.105 22.536 1.00 83.12 94 HIS A C 1
ATOM 762 O O . HIS A 1 94 ? -7.174 -6.463 21.440 1.00 83.12 94 HIS A O 1
ATOM 768 N N . SER A 1 95 ? -7.269 -5.072 23.193 1.00 85.19 95 SER A N 1
ATOM 769 C CA . SER A 1 95 ? -8.484 -4.371 22.738 1.00 85.19 95 SER A CA 1
ATOM 770 C C . SER A 1 95 ? -8.373 -3.847 21.297 1.00 85.19 95 SER A C 1
ATOM 772 O O . SER A 1 95 ? -9.237 -4.125 20.470 1.00 85.19 95 SER A O 1
ATOM 774 N N . LEU A 1 96 ? -7.255 -3.196 20.955 1.00 88.06 96 LEU A N 1
ATOM 775 C CA . LEU A 1 96 ? -6.964 -2.708 19.597 1.00 88.06 96 LEU A CA 1
ATOM 776 C C . LEU A 1 96 ? -6.987 -3.810 18.528 1.00 88.06 96 LEU A C 1
ATOM 778 O O . LEU A 1 96 ? -7.457 -3.594 17.413 1.00 88.06 96 LEU A O 1
ATOM 782 N N . ARG A 1 97 ? -6.510 -5.011 18.870 1.00 87.94 97 ARG A N 1
ATOM 783 C CA . ARG A 1 97 ? -6.574 -6.176 17.984 1.00 87.94 97 ARG A CA 1
ATOM 784 C C . ARG A 1 97 ? -8.021 -6.596 17.749 1.00 87.94 97 ARG A C 1
ATOM 786 O O . ARG A 1 97 ? -8.405 -6.873 16.616 1.00 87.94 97 ARG A O 1
ATOM 793 N N . HIS A 1 98 ? -8.815 -6.661 18.817 1.00 87.56 98 HIS A N 1
ATOM 794 C CA . HIS A 1 98 ? -10.231 -7.012 18.733 1.00 87.56 98 HIS A CA 1
ATOM 795 C C . HIS A 1 98 ? -11.015 -5.992 17.906 1.00 87.56 98 HIS A C 1
ATOM 797 O O . HIS A 1 98 ? -11.818 -6.397 17.068 1.00 87.56 98 HIS A O 1
ATOM 803 N N . LEU A 1 99 ? -10.717 -4.702 18.066 1.00 89.12 99 LEU A N 1
ATOM 804 C CA . LEU A 1 99 ? -11.284 -3.628 17.257 1.00 89.12 99 LEU A CA 1
ATOM 805 C C . LEU A 1 99 ? -10.962 -3.813 15.767 1.00 89.12 99 LEU A C 1
ATOM 807 O O . LEU A 1 99 ? -11.871 -3.807 14.939 1.00 89.12 99 LEU A O 1
ATOM 811 N N . LEU A 1 100 ? -9.689 -4.044 15.426 1.00 90.62 100 LEU A N 1
ATOM 812 C CA . LEU A 1 100 ? -9.270 -4.292 14.044 1.00 90.62 100 LEU A CA 1
ATOM 813 C C . LEU A 1 100 ? -9.936 -5.548 13.459 1.00 90.62 100 LEU A C 1
ATOM 815 O O . LEU A 1 100 ? -10.398 -5.533 12.320 1.00 90.62 100 LEU A O 1
ATOM 819 N N . GLN A 1 101 ? -10.028 -6.627 14.238 1.00 90.06 101 GLN A N 1
ATOM 820 C CA . GLN A 1 101 ? -10.698 -7.858 13.818 1.00 90.06 101 GLN A CA 1
ATOM 821 C C . GLN A 1 101 ? -12.201 -7.645 13.584 1.00 90.06 101 GLN A C 1
ATOM 823 O O . GLN A 1 101 ? -12.749 -8.163 12.610 1.00 90.06 101 GLN A O 1
ATOM 828 N N . ALA A 1 102 ? -12.875 -6.900 14.463 1.00 88.00 102 ALA A N 1
ATOM 829 C CA . ALA A 1 102 ? -14.294 -6.591 14.332 1.00 88.00 102 ALA A CA 1
ATOM 830 C C . ALA A 1 102 ? -14.559 -5.726 13.094 1.00 88.00 102 ALA A C 1
ATOM 832 O O . ALA A 1 102 ? -15.455 -6.042 12.308 1.00 88.00 102 ALA A O 1
ATOM 833 N N . PHE A 1 103 ? -13.723 -4.709 12.864 1.00 91.19 103 PHE A N 1
ATOM 834 C CA . PHE A 1 103 ? -13.761 -3.913 11.642 1.00 91.19 103 PHE A CA 1
ATOM 835 C C . PHE A 1 103 ? -13.561 -4.784 10.401 1.00 91.19 103 PHE A C 1
ATOM 837 O O . PHE A 1 103 ? -14.389 -4.741 9.498 1.00 91.19 103 PHE A O 1
ATOM 844 N N . ALA A 1 104 ? -12.534 -5.639 10.372 1.00 90.81 104 ALA A N 1
ATOM 845 C CA . ALA A 1 104 ? -12.274 -6.527 9.239 1.00 90.81 104 ALA A CA 1
ATOM 846 C C . ALA A 1 104 ? -13.461 -7.461 8.934 1.00 90.81 104 ALA A C 1
ATOM 848 O O . ALA A 1 104 ? -13.777 -7.707 7.769 1.00 90.81 104 ALA A O 1
ATOM 849 N N . ASN A 1 105 ? -14.162 -7.943 9.966 1.00 89.81 105 ASN A N 1
ATOM 850 C CA . ASN A 1 105 ? -15.358 -8.770 9.807 1.00 89.81 105 ASN A CA 1
ATOM 851 C C . ASN A 1 105 ? -16.547 -7.979 9.236 1.00 89.81 105 ASN A C 1
ATOM 853 O O . ASN A 1 105 ? -17.235 -8.476 8.338 1.00 89.81 105 ASN A O 1
ATOM 857 N N . ILE A 1 106 ? -16.784 -6.756 9.725 1.00 89.38 106 ILE A N 1
ATOM 858 C CA . ILE A 1 106 ? -17.826 -5.861 9.197 1.00 89.38 106 ILE A CA 1
ATOM 859 C C . ILE A 1 106 ? -17.510 -5.493 7.752 1.00 89.38 106 ILE A C 1
ATOM 861 O O . ILE A 1 106 ? -18.358 -5.672 6.885 1.00 89.38 106 ILE A O 1
ATOM 865 N N . PHE A 1 107 ? -16.278 -5.069 7.479 1.00 90.75 107 PHE A N 1
ATOM 866 C CA . PHE A 1 107 ? -15.799 -4.706 6.152 1.00 90.75 107 PHE A CA 1
ATOM 867 C C . PHE A 1 107 ? -15.980 -5.859 5.163 1.00 90.75 107 PHE A C 1
ATOM 869 O O . PHE A 1 107 ? -16.611 -5.702 4.120 1.00 90.75 107 PHE A O 1
ATOM 876 N N . ARG A 1 108 ? -15.529 -7.066 5.528 1.00 89.25 108 ARG A N 1
ATOM 877 C CA . ARG A 1 108 ? -15.751 -8.266 4.716 1.00 89.25 108 ARG A CA 1
ATOM 878 C C . ARG A 1 108 ? -17.232 -8.507 4.454 1.00 89.25 108 ARG A C 1
ATOM 880 O O . ARG A 1 108 ? -17.573 -8.863 3.337 1.00 89.25 108 ARG A O 1
ATOM 887 N N . SER A 1 109 ? -18.093 -8.336 5.452 1.00 87.38 109 SER A N 1
ATOM 888 C CA . SER A 1 109 ? -19.534 -8.567 5.306 1.00 87.38 109 SER A CA 1
ATOM 889 C C . SER A 1 109 ? -20.200 -7.519 4.410 1.00 87.38 109 SER A C 1
ATOM 891 O O . SER A 1 109 ? -21.034 -7.876 3.588 1.00 87.38 109 SER A O 1
ATOM 893 N N . CYS A 1 110 ? -19.805 -6.247 4.523 1.00 87.56 110 CYS A N 1
ATOM 894 C CA . CYS A 1 110 ? -20.313 -5.155 3.690 1.00 87.56 110 CYS A CA 1
ATOM 895 C C . CYS A 1 110 ? -19.922 -5.316 2.217 1.00 87.56 110 CYS A C 1
ATOM 897 O O . CYS A 1 110 ? -20.723 -5.012 1.338 1.00 87.56 110 CYS A O 1
ATOM 899 N N . TYR A 1 111 ? -18.712 -5.815 1.949 1.00 88.31 111 TYR A N 1
ATOM 900 C CA . TYR A 1 111 ? -18.177 -5.927 0.591 1.00 88.31 111 TYR A CA 1
ATOM 901 C C . TYR A 1 111 ? -18.209 -7.355 0.014 1.00 88.31 111 TYR A C 1
ATOM 903 O O . TYR A 1 111 ? -17.788 -7.567 -1.123 1.00 88.31 111 TYR A O 1
ATOM 911 N N . ALA A 1 112 ? -18.731 -8.338 0.760 1.00 82.62 112 ALA A N 1
ATOM 912 C CA . ALA A 1 112 ? -18.791 -9.743 0.345 1.00 82.62 112 ALA A CA 1
ATOM 913 C C . ALA A 1 112 ? -19.552 -9.936 -0.967 1.00 82.62 112 ALA A C 1
ATOM 915 O O . ALA A 1 112 ? -19.121 -10.724 -1.810 1.00 82.62 112 ALA A O 1
ATOM 916 N N . ASP A 1 113 ? -20.655 -9.209 -1.141 1.00 78.94 113 ASP A N 1
ATOM 917 C CA . ASP A 1 113 ? -21.491 -9.328 -2.329 1.00 78.94 113 ASP A CA 1
ATOM 918 C C . ASP A 1 113 ? -20.699 -8.949 -3.581 1.00 78.94 113 ASP A C 1
ATOM 920 O O . ASP A 1 113 ? -20.722 -9.690 -4.551 1.00 78.94 113 ASP A O 1
ATOM 924 N N . PHE A 1 114 ? -19.884 -7.892 -3.548 1.00 79.88 114 PHE A N 1
ATOM 925 C CA . PHE A 1 114 ? -19.051 -7.499 -4.692 1.00 79.88 114 PHE A CA 1
ATOM 926 C C . PHE A 1 114 ? -17.957 -8.526 -5.031 1.00 79.88 114 PHE A C 1
ATOM 928 O O . PHE A 1 114 ? -17.584 -8.662 -6.195 1.00 79.88 114 PHE A O 1
ATOM 935 N N . LEU A 1 115 ? -17.468 -9.281 -4.041 1.00 74.31 115 LEU A N 1
ATOM 936 C CA . LEU A 1 115 ? -16.444 -10.314 -4.235 1.00 74.31 115 LEU A CA 1
ATOM 937 C C . LEU A 1 115 ? -16.992 -11.600 -4.863 1.00 74.31 115 LEU A C 1
ATOM 939 O O . LEU A 1 115 ? -16.299 -12.238 -5.654 1.00 74.31 115 LEU A O 1
ATOM 943 N N . GLN A 1 116 ? -18.220 -11.997 -4.518 1.00 63.41 116 GLN A N 1
ATOM 944 C CA . GLN A 1 116 ? -18.816 -13.255 -4.989 1.00 63.41 116 GLN A CA 1
ATOM 945 C C . GLN A 1 116 ? -19.042 -13.281 -6.510 1.00 63.41 116 GLN A C 1
ATOM 947 O O . GLN A 1 116 ? -19.059 -14.357 -7.103 1.00 63.41 116 GLN A O 1
ATOM 952 N N . TYR A 1 117 ? -19.164 -12.116 -7.153 1.00 55.56 117 TYR A N 1
ATOM 953 C CA . TYR A 1 117 ? -19.464 -12.001 -8.587 1.00 55.56 117 TYR A CA 1
ATOM 954 C C . TYR A 1 117 ? -18.246 -11.673 -9.460 1.00 55.56 117 TYR A C 1
ATOM 956 O O . TYR A 1 117 ? -18.333 -11.749 -10.683 1.00 55.56 117 TYR A O 1
ATOM 964 N N . ALA A 1 118 ? -17.098 -11.368 -8.853 1.00 50.28 118 ALA A N 1
ATOM 965 C CA . ALA A 1 118 ? -15.853 -11.080 -9.562 1.00 50.28 118 ALA A CA 1
ATOM 966 C C . ALA A 1 118 ? -15.182 -12.324 -10.180 1.00 50.28 118 ALA A C 1
ATOM 968 O O . ALA A 1 118 ? -14.301 -12.193 -11.024 1.00 50.28 118 ALA A O 1
ATOM 969 N N . GLY A 1 119 ? -15.572 -13.531 -9.749 1.00 46.22 119 GLY A N 1
ATOM 970 C CA . GLY A 1 119 ? -14.859 -14.771 -10.072 1.00 46.22 119 GLY A CA 1
ATOM 971 C C . GLY A 1 119 ? -15.411 -15.603 -11.231 1.00 46.22 119 GLY A C 1
ATOM 972 O O . GLY A 1 119 ? -14.694 -16.468 -11.724 1.00 46.22 119 GLY A O 1
ATOM 973 N N . GLN A 1 120 ? -16.656 -15.405 -11.676 1.00 43.72 120 GLN A N 1
ATOM 974 C CA . GLN A 1 120 ? -17.250 -16.249 -12.721 1.00 43.72 120 GLN A CA 1
ATOM 975 C C . GLN A 1 120 ? -18.211 -15.453 -13.604 1.00 43.72 120 GLN A C 1
ATOM 977 O O . GLN A 1 120 ? -19.347 -15.160 -13.231 1.00 43.72 120 GLN A O 1
ATOM 982 N N . GLY A 1 121 ? -17.760 -15.154 -14.824 1.00 44.28 121 GLY A N 1
ATOM 983 C CA . GLY A 1 121 ? -18.676 -14.903 -15.927 1.00 44.28 121 GLY A CA 1
ATOM 984 C C . GLY A 1 121 ? -19.599 -16.113 -16.092 1.00 44.28 121 GLY A C 1
ATOM 985 O O . GLY A 1 121 ? -19.128 -17.246 -16.104 1.00 44.28 121 GLY A O 1
ATOM 986 N N . PHE A 1 122 ? -20.898 -15.845 -16.233 1.00 41.34 122 PHE A N 1
ATOM 987 C CA . PHE A 1 122 ? -22.005 -16.804 -16.379 1.00 41.34 122 PHE A CA 1
ATOM 988 C C . PHE A 1 122 ? -22.534 -17.436 -15.078 1.00 41.34 122 PHE A C 1
ATOM 990 O O . PHE A 1 122 ? -22.384 -18.625 -14.817 1.00 41.34 122 PHE A O 1
ATOM 997 N N . GLY A 1 123 ? -23.292 -16.638 -14.317 1.00 38.28 123 GLY A N 1
ATOM 998 C CA . GLY A 1 123 ? -24.210 -17.094 -13.270 1.00 38.28 123 GLY A CA 1
ATOM 999 C C . GLY A 1 123 ? -25.503 -16.264 -13.252 1.00 38.28 123 GLY A C 1
ATOM 1000 O O . GLY A 1 123 ? -25.506 -15.096 -13.625 1.00 38.28 123 GLY A O 1
ATOM 1001 N N . VAL A 1 124 ? -26.617 -16.874 -12.835 1.00 39.19 124 VAL A N 1
ATOM 1002 C CA . VAL A 1 124 ? -28.029 -16.461 -13.048 1.00 39.19 124 VAL A CA 1
ATOM 1003 C C . VAL A 1 124 ? -28.473 -15.188 -12.276 1.00 39.19 124 VAL A C 1
ATOM 1005 O O . VAL A 1 124 ? -29.661 -14.902 -12.168 1.00 39.19 124 VAL A O 1
ATOM 1008 N N . ARG A 1 125 ? -27.551 -14.355 -11.774 1.00 44.19 125 ARG A N 1
ATOM 1009 C CA . ARG A 1 125 ? -27.863 -13.031 -11.194 1.00 44.19 125 ARG A CA 1
ATOM 1010 C C . ARG A 1 125 ? -27.125 -11.933 -11.967 1.00 44.19 125 ARG A C 1
ATOM 1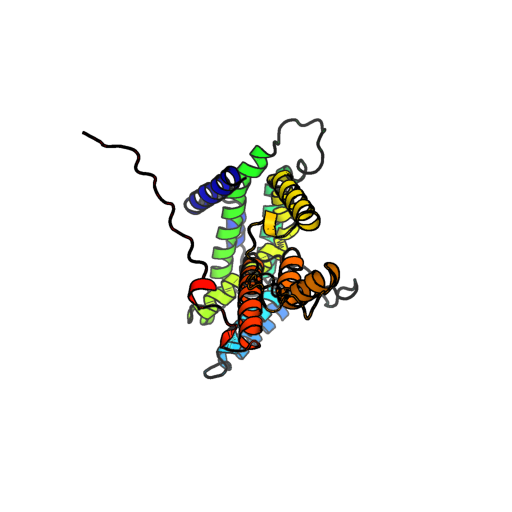012 O O . ARG A 1 125 ? -25.936 -11.720 -11.780 1.00 44.19 125 ARG A O 1
ATOM 1019 N N . ARG A 1 126 ? -27.857 -11.265 -12.863 1.00 45.81 126 ARG A N 1
ATOM 1020 C CA . ARG A 1 126 ? -27.396 -10.340 -13.920 1.00 45.81 126 ARG A CA 1
ATOM 1021 C C . ARG A 1 126 ? -26.847 -8.972 -13.461 1.00 45.81 126 ARG A C 1
ATOM 1023 O O . ARG A 1 126 ? -26.547 -8.155 -14.325 1.00 45.81 126 ARG A O 1
ATOM 1030 N N . ASP A 1 127 ? -26.680 -8.702 -12.165 1.00 50.53 127 ASP A N 1
ATOM 1031 C CA . ASP A 1 127 ? -26.729 -7.307 -11.685 1.00 50.53 127 ASP A CA 1
ATOM 1032 C C . ASP A 1 127 ? -25.431 -6.712 -11.102 1.00 50.53 127 ASP A C 1
ATOM 1034 O O . ASP A 1 127 ? -25.459 -5.566 -10.652 1.00 50.53 127 ASP A O 1
ATOM 1038 N N . VAL A 1 128 ? -24.281 -7.399 -11.106 1.00 55.62 128 VAL A N 1
ATOM 1039 C CA . VAL A 1 128 ? -23.005 -6.792 -10.656 1.00 55.62 128 VAL A CA 1
ATOM 1040 C C . VAL A 1 128 ? -22.022 -6.707 -11.820 1.00 55.62 128 VAL A C 1
ATOM 1042 O O . VAL A 1 128 ? -21.350 -7.675 -12.161 1.00 55.62 128 VAL A O 1
ATOM 1045 N N . SER A 1 129 ? -21.970 -5.539 -12.465 1.00 69.38 129 SER A N 1
ATOM 1046 C CA . SER A 1 129 ? -20.988 -5.229 -13.508 1.00 69.38 129 SER A CA 1
ATOM 1047 C C . SER A 1 129 ? -19.639 -4.824 -12.902 1.00 69.38 129 SER A C 1
ATOM 1049 O O . SER A 1 129 ? -19.581 -4.318 -11.780 1.00 69.38 129 SER A O 1
ATOM 1051 N N . VAL A 1 130 ? -18.555 -4.976 -13.673 1.00 74.94 130 VAL A N 1
ATOM 1052 C CA . VAL A 1 130 ? -17.218 -4.434 -13.337 1.00 74.94 130 VAL A CA 1
ATOM 1053 C C . VAL A 1 130 ? -17.301 -2.940 -12.999 1.00 74.94 130 VAL A C 1
ATOM 1055 O O . VAL A 1 130 ? -16.632 -2.468 -12.080 1.00 74.94 130 VAL A O 1
ATOM 1058 N N . ASP A 1 131 ? -18.182 -2.206 -13.682 1.00 77.50 131 ASP A N 1
ATOM 1059 C CA . ASP A 1 131 ? -18.414 -0.783 -13.431 1.00 77.50 131 ASP A CA 1
ATOM 1060 C C . ASP A 1 131 ? -19.015 -0.538 -12.042 1.00 77.50 131 ASP A C 1
ATOM 1062 O O . ASP A 1 131 ? -18.575 0.366 -11.342 1.00 77.50 131 ASP A O 1
ATOM 1066 N N . ARG A 1 132 ? -19.951 -1.383 -11.579 1.00 79.69 132 ARG A N 1
ATOM 1067 C CA . ARG A 1 132 ? -20.505 -1.280 -10.216 1.00 79.69 132 ARG A CA 1
ATOM 1068 C C . ARG A 1 132 ? -19.446 -1.507 -9.141 1.00 79.69 132 ARG A C 1
ATOM 1070 O O . ARG A 1 132 ? -19.418 -0.765 -8.160 1.00 79.69 132 ARG A O 1
ATOM 1077 N N . VAL A 1 133 ? -18.570 -2.499 -9.326 1.00 82.69 133 VAL A N 1
ATOM 1078 C CA . VAL A 1 133 ? -17.455 -2.739 -8.393 1.00 82.69 133 VAL A CA 1
ATOM 1079 C C . VAL A 1 133 ? -16.495 -1.547 -8.404 1.00 82.69 133 VAL A C 1
ATOM 1081 O O . VAL A 1 133 ? -16.139 -1.040 -7.343 1.00 82.69 133 VAL A O 1
ATOM 1084 N N . THR A 1 134 ? -16.179 -1.018 -9.591 1.00 84.81 134 THR A N 1
ATOM 1085 C CA . THR A 1 134 ? -15.327 0.172 -9.756 1.00 84.81 134 THR A CA 1
ATOM 1086 C C . THR A 1 134 ? -15.921 1.398 -9.051 1.00 84.81 134 THR A C 1
ATOM 1088 O O . THR A 1 134 ? -15.203 2.107 -8.353 1.00 84.81 134 THR A O 1
ATOM 1091 N N . CYS A 1 135 ? -17.234 1.627 -9.162 1.00 85.12 135 CYS A N 1
ATOM 1092 C CA . CYS A 1 135 ? -17.933 2.716 -8.472 1.00 85.12 135 CYS A CA 1
ATOM 1093 C C . CYS A 1 135 ? -17.987 2.552 -6.947 1.00 85.12 135 CYS A C 1
ATOM 1095 O O . CYS A 1 135 ? -18.269 3.522 -6.255 1.00 85.12 135 CYS A O 1
ATOM 1097 N N . THR A 1 136 ? -17.723 1.356 -6.416 1.00 86.75 136 THR A N 1
ATOM 1098 C CA . THR A 1 136 ? -17.699 1.101 -4.966 1.00 86.75 136 THR A CA 1
ATOM 1099 C C . THR A 1 136 ? -16.309 1.333 -4.364 1.00 86.75 136 THR A C 1
ATOM 1101 O O . THR A 1 136 ? -16.195 1.581 -3.167 1.00 86.75 136 THR A O 1
ATOM 1104 N N . LEU A 1 137 ? -15.244 1.324 -5.177 1.00 89.38 137 LEU A N 1
ATOM 1105 C CA . LEU A 1 137 ? -13.872 1.563 -4.709 1.00 89.38 137 LEU A CA 1
ATOM 1106 C C . LEU A 1 137 ? -13.681 2.889 -3.943 1.00 89.38 137 LEU A C 1
ATOM 1108 O O . LEU A 1 137 ? -12.958 2.859 -2.948 1.00 89.38 137 LEU A O 1
ATOM 1112 N N . PRO A 1 138 ? -14.317 4.018 -4.320 1.00 89.31 138 PRO A N 1
ATOM 1113 C CA . PRO A 1 138 ? -14.260 5.251 -3.534 1.00 89.31 138 PRO A CA 1
ATOM 1114 C C . PRO A 1 138 ? -14.739 5.097 -2.088 1.00 89.31 138 PRO A C 1
ATOM 1116 O O . PRO A 1 138 ? -14.055 5.532 -1.164 1.00 89.31 138 PRO A O 1
ATOM 1119 N N . LEU A 1 139 ? -15.863 4.404 -1.880 1.00 87.94 139 LEU A N 1
ATOM 1120 C CA . LEU A 1 139 ? -16.409 4.130 -0.546 1.00 87.94 139 LEU A CA 1
ATOM 1121 C C . LEU A 1 139 ? -15.485 3.208 0.255 1.00 87.94 139 LEU A C 1
ATOM 1123 O O . LEU A 1 139 ? -15.208 3.453 1.426 1.00 87.94 139 LEU A O 1
ATOM 1127 N N . VAL A 1 140 ? -14.941 2.182 -0.403 1.00 90.56 140 VAL A N 1
ATOM 1128 C CA . VAL A 1 140 ? -13.965 1.255 0.187 1.00 90.56 140 VAL A CA 1
ATOM 1129 C C . VAL A 1 140 ? -12.722 2.018 0.655 1.00 90.56 140 VAL A C 1
ATOM 1131 O O . VAL A 1 140 ? -12.242 1.803 1.768 1.00 90.56 140 VAL A O 1
ATOM 1134 N N . ALA A 1 141 ? -12.201 2.924 -0.178 1.00 90.25 141 ALA A N 1
ATOM 1135 C CA . ALA A 1 141 ? -11.054 3.759 0.156 1.00 90.25 141 ALA A CA 1
ATOM 1136 C C . ALA A 1 141 ? -11.362 4.707 1.326 1.00 90.25 141 ALA A C 1
ATOM 1138 O O . ALA A 1 141 ? -10.523 4.853 2.222 1.00 90.25 141 ALA A O 1
ATOM 1139 N N . ALA A 1 142 ? -12.558 5.302 1.354 1.00 88.50 142 ALA A N 1
ATOM 1140 C CA . ALA A 1 142 ? -13.008 6.156 2.447 1.00 88.50 142 ALA A CA 1
ATOM 1141 C C . ALA A 1 142 ? -13.093 5.386 3.774 1.00 88.50 142 ALA A C 1
ATOM 1143 O O . ALA A 1 142 ? -12.471 5.809 4.747 1.00 88.50 142 ALA A O 1
ATOM 1144 N N . ASP A 1 143 ? -13.743 4.218 3.801 1.00 89.50 143 ASP A N 1
ATOM 1145 C CA . ASP A 1 143 ? -13.859 3.373 4.999 1.00 89.50 143 ASP A CA 1
ATOM 1146 C C . ASP A 1 143 ? -12.491 2.994 5.579 1.00 89.50 143 ASP A C 1
ATOM 1148 O O . ASP A 1 143 ? -12.253 3.129 6.780 1.00 89.50 143 ASP A O 1
ATOM 1152 N N . VAL A 1 144 ? -11.568 2.532 4.726 1.00 91.75 144 VAL A N 1
ATOM 1153 C CA . VAL A 1 144 ? -10.211 2.138 5.142 1.00 91.75 144 VAL A CA 1
ATOM 1154 C C . VAL A 1 144 ? -9.446 3.335 5.701 1.00 91.75 144 VAL A C 1
ATOM 1156 O O . VAL A 1 144 ? -8.796 3.223 6.740 1.00 91.75 144 VAL A O 1
ATOM 1159 N N . THR A 1 145 ? -9.526 4.483 5.032 1.00 90.44 145 THR A N 1
ATOM 1160 C CA . THR A 1 145 ? -8.780 5.688 5.418 1.00 90.44 145 THR A CA 1
ATOM 1161 C C . THR A 1 145 ? -9.331 6.298 6.705 1.00 90.44 145 THR A C 1
ATOM 1163 O O . THR A 1 145 ? -8.557 6.630 7.603 1.00 90.44 145 THR A O 1
ATOM 1166 N N . GLN A 1 146 ? -10.656 6.399 6.835 1.00 88.50 146 GLN A N 1
ATOM 1167 C CA . GLN A 1 146 ? -11.311 6.908 8.040 1.00 88.50 146 GLN A CA 1
ATOM 1168 C C . GLN A 1 146 ? -11.042 5.991 9.235 1.00 88.50 146 GLN A C 1
ATOM 1170 O O . GLN A 1 146 ? -10.639 6.471 10.296 1.00 88.50 146 GLN A O 1
ATOM 1175 N N . PHE A 1 147 ? -11.175 4.671 9.062 1.00 91.12 147 PHE A N 1
ATOM 1176 C CA . PHE A 1 147 ? -10.861 3.726 10.130 1.00 91.12 147 PHE A CA 1
ATOM 1177 C C . PHE A 1 147 ? -9.382 3.784 10.529 1.00 91.12 147 PHE A C 1
ATOM 1179 O O . PHE A 1 147 ? -9.076 3.799 11.719 1.00 91.12 147 PHE A O 1
ATOM 1186 N N . ALA A 1 148 ? -8.453 3.875 9.569 1.00 91.69 148 ALA A N 1
ATOM 1187 C CA . ALA A 1 148 ? -7.028 4.026 9.866 1.00 91.69 148 ALA A CA 1
ATOM 1188 C C . ALA A 1 148 ? -6.733 5.308 10.661 1.00 91.69 148 ALA A C 1
ATOM 1190 O O . ALA A 1 148 ? -5.952 5.270 11.615 1.00 91.69 148 ALA A O 1
ATOM 1191 N N . ALA A 1 149 ? -7.364 6.429 10.301 1.00 89.94 149 ALA A N 1
ATOM 1192 C CA . ALA A 1 149 ? -7.215 7.697 11.009 1.00 89.94 149 ALA A CA 1
ATOM 1193 C C . ALA A 1 149 ? -7.745 7.603 12.447 1.00 89.94 149 ALA A C 1
ATOM 1195 O O . ALA A 1 149 ? -7.040 7.965 13.389 1.00 89.94 149 ALA A O 1
ATOM 1196 N N . VAL A 1 150 ? -8.942 7.042 12.635 1.00 90.31 150 VAL A N 1
ATOM 1197 C CA . VAL A 1 150 ? -9.532 6.857 13.968 1.00 90.31 150 VAL A CA 1
ATOM 1198 C C . VAL A 1 150 ? -8.716 5.874 14.803 1.00 90.31 150 VAL A C 1
ATOM 1200 O O . VAL A 1 150 ? -8.404 6.166 15.952 1.00 90.31 150 VAL A O 1
ATOM 1203 N N . LEU A 1 151 ? -8.296 4.737 14.247 1.00 91.25 151 LEU A N 1
ATOM 1204 C CA . LEU A 1 151 ? -7.465 3.771 14.966 1.00 91.25 151 LEU A CA 1
ATOM 1205 C C . LEU A 1 151 ? -6.113 4.382 15.364 1.00 91.25 151 LEU A C 1
ATOM 1207 O O . LEU A 1 151 ? -5.641 4.147 16.474 1.00 91.25 151 LEU A O 1
ATOM 1211 N N . THR A 1 152 ? -5.525 5.223 14.509 1.00 91.81 152 THR A N 1
ATOM 1212 C CA . THR A 1 152 ? -4.328 6.010 14.848 1.00 91.81 152 THR A CA 1
ATOM 1213 C C . THR A 1 152 ? -4.603 6.925 16.042 1.00 91.81 152 THR A C 1
ATOM 1215 O O . THR A 1 152 ? -3.841 6.904 17.006 1.00 91.81 152 THR A O 1
ATOM 1218 N N . GLN A 1 153 ? -5.721 7.657 16.043 1.00 89.62 153 GLN A N 1
ATOM 1219 C CA . GLN A 1 153 ? -6.121 8.497 17.178 1.00 89.62 153 GLN A CA 1
ATOM 1220 C C . GLN A 1 153 ? -6.343 7.685 18.460 1.00 89.62 153 GLN A C 1
ATOM 1222 O O . GLN A 1 153 ? -5.889 8.103 19.520 1.00 89.62 153 GLN A O 1
ATOM 1227 N N . VAL A 1 154 ? -6.972 6.508 18.381 1.00 89.88 154 VAL A N 1
ATOM 1228 C CA . VAL A 1 154 ? -7.178 5.616 19.536 1.00 89.88 154 VAL A CA 1
ATOM 1229 C C . VAL A 1 154 ? -5.838 5.131 20.100 1.00 89.88 154 VAL A C 1
ATOM 1231 O O . VAL A 1 154 ? -5.641 5.150 21.314 1.00 89.88 154 VAL A O 1
ATOM 1234 N N . VAL A 1 155 ? -4.885 4.745 19.245 1.00 90.44 155 VAL A N 1
ATOM 1235 C CA . VAL A 1 155 ? -3.526 4.362 19.672 1.00 90.44 155 VAL A CA 1
ATOM 1236 C C . VAL A 1 155 ? -2.826 5.533 20.358 1.00 90.44 155 VAL A C 1
ATOM 1238 O O . VAL A 1 155 ? -2.227 5.371 21.419 1.00 90.44 155 VAL A O 1
ATOM 1241 N N . VAL A 1 156 ? -2.921 6.721 19.772 1.00 90.12 156 VAL A N 1
ATOM 1242 C CA . VAL A 1 156 ? -2.301 7.944 20.286 1.00 90.12 156 VAL A CA 1
ATOM 1243 C C . VAL A 1 156 ? -2.951 8.410 21.597 1.00 90.12 156 VAL A C 1
ATOM 1245 O O . VAL A 1 156 ? -2.265 8.933 22.473 1.00 90.12 156 VAL A O 1
ATOM 1248 N N . PHE A 1 157 ? -4.253 8.187 21.771 1.00 87.75 157 PHE A N 1
ATOM 1249 C CA . PHE A 1 157 ? -4.958 8.405 23.033 1.00 87.75 157 PHE A CA 1
ATOM 1250 C C . PHE A 1 157 ? -4.497 7.413 24.106 1.00 87.75 157 PHE A C 1
ATOM 1252 O O . PHE A 1 157 ? -4.229 7.807 25.239 1.00 87.75 157 PHE A O 1
ATOM 1259 N N . LYS A 1 158 ? -4.338 6.136 23.738 1.00 86.81 158 LYS A N 1
ATOM 1260 C CA . LYS A 1 158 ? -3.849 5.088 24.641 1.00 86.81 158 LYS A CA 1
ATOM 1261 C C . LYS A 1 158 ? -2.393 5.306 25.068 1.00 86.81 158 LYS A C 1
ATOM 1263 O O . LYS A 1 158 ? -2.035 5.011 26.207 1.00 86.81 158 LYS A O 1
ATOM 1268 N N . TYR A 1 159 ? -1.558 5.849 24.182 1.00 88.75 159 TYR A N 1
ATOM 1269 C CA . TYR A 1 159 ? -0.154 6.164 24.453 1.00 88.75 159 TYR A CA 1
ATOM 1270 C C . TYR A 1 159 ? 0.127 7.665 24.240 1.00 88.75 159 TYR A C 1
ATOM 1272 O O . TYR A 1 159 ? 0.735 8.042 23.233 1.00 88.75 159 TYR A O 1
ATOM 1280 N N . PRO A 1 160 ? -0.237 8.542 25.199 1.00 86.12 160 PRO A N 1
ATOM 1281 C CA . PRO A 1 160 ? -0.144 9.997 25.026 1.00 86.12 160 PRO A CA 1
ATOM 1282 C C . PRO A 1 160 ? 1.262 10.511 24.699 1.00 86.12 160 PRO A C 1
ATOM 1284 O O . PRO A 1 160 ? 1.421 11.534 24.040 1.00 86.12 160 PRO A O 1
ATOM 1287 N N . PHE A 1 161 ? 2.310 9.792 25.114 1.00 85.69 161 PHE A N 1
ATOM 1288 C CA . PHE A 1 161 ? 3.697 10.164 24.825 1.00 85.69 161 PHE A CA 1
ATOM 1289 C C . PHE A 1 161 ? 4.042 10.142 23.324 1.00 85.69 161 PHE A C 1
ATOM 1291 O O . PHE A 1 161 ? 5.002 10.802 22.927 1.00 85.69 161 PHE A O 1
ATOM 1298 N N . LEU A 1 162 ? 3.253 9.450 22.492 1.00 85.56 162 LEU A N 1
ATOM 1299 C CA . LEU A 1 162 ? 3.413 9.412 21.033 1.00 85.56 162 LEU A CA 1
ATOM 1300 C C . LEU A 1 162 ? 2.911 10.688 20.334 1.00 85.56 162 LEU A C 1
ATOM 1302 O O . LEU A 1 162 ? 3.229 10.898 19.169 1.00 85.56 162 LEU A O 1
ATOM 1306 N N . GLN A 1 163 ? 2.174 11.564 21.032 1.00 82.94 163 GLN A N 1
ATOM 1307 C CA . GLN A 1 163 ? 1.725 12.866 20.505 1.00 82.94 163 GLN A CA 1
ATOM 1308 C C . GLN A 1 163 ? 2.860 13.888 20.381 1.00 82.94 163 GLN A C 1
ATOM 1310 O O . GLN A 1 163 ? 2.703 14.919 19.737 1.00 82.94 163 GLN A O 1
ATOM 1315 N N . SER A 1 164 ? 3.991 13.634 21.043 1.00 78.75 164 SER A N 1
ATOM 1316 C CA . SER A 1 164 ? 5.042 14.634 21.239 1.00 78.75 164 SER A CA 1
ATOM 1317 C C . SER A 1 164 ? 5.857 14.957 19.984 1.00 78.75 164 SER A C 1
ATOM 1319 O O . SER A 1 164 ? 6.470 16.020 19.925 1.00 78.75 164 SER A O 1
ATOM 1321 N N . SER A 1 165 ? 5.881 14.063 18.992 1.00 83.94 165 SER A N 1
ATOM 1322 C CA . SER A 1 165 ? 6.697 14.202 17.784 1.00 83.94 165 SER A CA 1
ATOM 1323 C C . SER A 1 165 ? 5.937 13.741 16.545 1.00 83.94 165 SER A C 1
ATOM 1325 O O . SER A 1 165 ? 5.333 12.666 16.536 1.00 83.94 165 SER A O 1
ATOM 1327 N N . GLU A 1 166 ? 6.029 14.527 15.472 1.00 85.56 166 GLU A N 1
ATOM 1328 C CA . GLU A 1 166 ? 5.439 14.202 14.170 1.00 85.56 166 GLU A CA 1
ATOM 1329 C C . GLU A 1 166 ? 6.001 12.891 13.602 1.00 85.56 166 GLU A C 1
ATOM 1331 O O . GLU A 1 166 ? 5.255 12.073 13.069 1.00 85.56 166 GLU A O 1
ATOM 1336 N N . ALA A 1 167 ? 7.297 12.628 13.794 1.00 85.38 167 ALA A N 1
ATOM 1337 C CA . ALA A 1 167 ? 7.933 11.387 13.356 1.00 85.38 167 ALA A CA 1
ATOM 1338 C C . ALA A 1 167 ? 7.317 10.152 14.041 1.00 85.38 167 ALA A C 1
ATOM 1340 O O . ALA A 1 167 ? 7.037 9.140 13.399 1.00 85.38 167 ALA A O 1
ATOM 1341 N N . GLN A 1 168 ? 7.012 10.259 15.339 1.00 86.56 168 GLN A N 1
ATOM 1342 C CA . GLN A 1 168 ? 6.362 9.183 16.093 1.00 86.56 168 GLN A CA 1
ATOM 1343 C C . GLN A 1 168 ? 4.913 8.992 15.655 1.00 86.56 168 GLN A C 1
ATOM 1345 O O . GLN A 1 168 ? 4.485 7.857 15.450 1.00 86.56 168 GLN A O 1
ATOM 1350 N N . HIS A 1 169 ? 4.179 10.086 15.451 1.00 87.94 169 HIS A N 1
ATOM 1351 C CA . HIS A 1 169 ? 2.823 10.034 14.915 1.00 87.94 169 HIS A CA 1
ATOM 1352 C C . HIS A 1 169 ? 2.790 9.360 13.532 1.00 87.94 169 HIS A C 1
ATOM 1354 O O . HIS A 1 169 ? 1.994 8.449 13.299 1.00 87.94 169 HIS A O 1
ATOM 1360 N N . ASN A 1 170 ? 3.722 9.721 12.645 1.00 89.31 170 ASN A N 1
ATOM 1361 C CA . ASN A 1 170 ? 3.881 9.104 11.329 1.00 89.31 170 ASN A CA 1
ATOM 1362 C C . ASN A 1 170 ? 4.226 7.610 11.431 1.00 89.31 170 ASN A C 1
ATOM 1364 O O . ASN A 1 170 ? 3.675 6.798 10.685 1.00 89.31 170 ASN A O 1
ATOM 1368 N N . ALA A 1 171 ? 5.084 7.213 12.376 1.00 88.94 171 ALA A N 1
ATOM 1369 C CA . ALA A 1 171 ? 5.398 5.806 12.624 1.00 88.94 171 ALA A CA 1
ATOM 1370 C C . ALA A 1 171 ? 4.170 5.007 13.102 1.00 88.94 171 ALA A C 1
ATOM 1372 O O . ALA A 1 171 ? 3.962 3.875 12.652 1.00 88.94 171 ALA A O 1
ATOM 1373 N N . VAL A 1 172 ? 3.326 5.593 13.962 1.00 91.50 172 VAL A N 1
ATOM 1374 C CA . VAL A 1 172 ? 2.052 4.985 14.385 1.00 91.50 172 VAL A CA 1
ATOM 1375 C C . VAL A 1 172 ? 1.118 4.824 13.192 1.00 91.50 172 VAL A C 1
ATOM 1377 O O . VAL A 1 172 ? 0.656 3.712 12.939 1.00 91.50 172 VAL A O 1
ATOM 1380 N N . GLN A 1 173 ? 0.890 5.893 12.425 1.00 91.50 173 GLN A N 1
ATOM 1381 C CA . GLN A 1 173 ? 0.010 5.870 11.257 1.00 91.50 173 GLN A CA 1
ATOM 1382 C C . GLN A 1 173 ? 0.449 4.804 10.244 1.00 91.50 173 GLN A C 1
ATOM 1384 O O . GLN A 1 173 ? -0.366 3.994 9.800 1.00 91.50 173 GLN A O 1
ATOM 1389 N N . ARG A 1 174 ? 1.748 4.737 9.923 1.00 90.94 174 ARG A N 1
ATOM 1390 C CA . ARG A 1 174 ? 2.312 3.710 9.030 1.00 90.94 174 ARG A CA 1
ATOM 1391 C C . ARG A 1 174 ? 2.081 2.295 9.562 1.00 90.94 174 ARG A C 1
ATOM 1393 O O . ARG A 1 174 ? 1.714 1.411 8.791 1.00 90.94 174 ARG A O 1
ATOM 1400 N N . SER A 1 175 ? 2.257 2.087 10.867 1.00 90.62 175 SER A N 1
ATOM 1401 C CA . SER A 1 175 ? 2.059 0.781 11.513 1.00 90.62 175 SER A CA 1
ATOM 1402 C C . SER A 1 175 ? 0.593 0.345 11.494 1.00 90.62 175 SER A C 1
ATOM 1404 O O . SER A 1 175 ? 0.294 -0.811 11.196 1.00 90.62 175 SER A O 1
ATOM 1406 N N . VAL A 1 176 ? -0.325 1.277 11.768 1.00 92.38 176 VAL A N 1
ATOM 1407 C CA . VAL A 1 176 ? -1.775 1.049 11.716 1.00 92.38 176 VAL A CA 1
ATOM 1408 C C . VAL A 1 176 ? -2.210 0.699 10.297 1.00 92.38 176 VAL A C 1
ATOM 1410 O O . VAL A 1 176 ? -2.893 -0.304 10.101 1.00 92.38 176 VAL A O 1
ATOM 1413 N N . VAL A 1 177 ? -1.773 1.473 9.298 1.00 92.19 177 VAL A N 1
ATOM 1414 C CA . VAL A 1 177 ? -2.097 1.215 7.888 1.00 92.19 177 VAL A CA 1
ATOM 1415 C C . VAL A 1 177 ? -1.536 -0.130 7.431 1.00 92.19 177 VAL A C 1
ATOM 1417 O O . VAL A 1 177 ? -2.247 -0.883 6.772 1.00 92.19 177 VAL A O 1
ATOM 1420 N N . ALA A 1 178 ? -0.305 -0.480 7.812 1.00 90.31 178 ALA A N 1
ATOM 1421 C CA . ALA A 1 178 ? 0.272 -1.779 7.476 1.00 90.31 178 ALA A CA 1
ATOM 1422 C C . ALA A 1 178 ? -0.561 -2.941 8.045 1.00 90.31 178 ALA A C 1
ATOM 1424 O O . ALA A 1 178 ? -0.944 -3.841 7.298 1.00 90.31 178 ALA A O 1
ATOM 1425 N N . ALA A 1 179 ? -0.913 -2.884 9.334 1.00 90.56 179 ALA A N 1
ATOM 1426 C CA . ALA A 1 179 ? -1.736 -3.911 9.970 1.00 90.56 179 ALA A CA 1
ATOM 1427 C C . ALA A 1 179 ? -3.152 -3.988 9.373 1.00 90.56 179 ALA A C 1
ATOM 1429 O O . ALA A 1 179 ? -3.703 -5.079 9.215 1.00 90.56 179 ALA A O 1
ATOM 1430 N N . LEU A 1 180 ? -3.731 -2.841 9.010 1.00 92.50 180 LEU A N 1
ATOM 1431 C CA . LEU A 1 180 ? -5.038 -2.765 8.367 1.00 92.50 180 LEU A CA 1
ATOM 1432 C C . LEU A 1 180 ? -5.021 -3.414 6.981 1.00 92.50 180 LEU A C 1
ATOM 1434 O O . LEU A 1 180 ? -5.875 -4.245 6.687 1.00 92.50 180 LEU A O 1
ATOM 1438 N N . PHE A 1 181 ? -4.032 -3.096 6.145 1.00 91.44 181 PHE A N 1
ATOM 1439 C CA . PHE A 1 181 ? -3.901 -3.713 4.824 1.00 91.44 181 PHE A CA 1
ATOM 1440 C C . PHE A 1 181 ? -3.646 -5.218 4.920 1.00 91.44 181 PHE A C 1
ATOM 1442 O O . PHE A 1 181 ? -4.250 -5.975 4.167 1.00 91.44 181 PHE A O 1
ATOM 1449 N N . ASP A 1 182 ? -2.848 -5.675 5.889 1.00 89.00 182 ASP A N 1
ATOM 1450 C CA . ASP A 1 182 ? -2.680 -7.106 6.158 1.00 89.00 182 ASP A CA 1
ATOM 1451 C C . ASP A 1 182 ? -4.002 -7.796 6.529 1.00 89.00 182 ASP A C 1
ATOM 1453 O O . ASP A 1 182 ? -4.297 -8.886 6.031 1.00 89.00 182 ASP A O 1
ATOM 1457 N N . ALA A 1 183 ? -4.813 -7.161 7.380 1.00 89.31 183 ALA A N 1
ATOM 1458 C CA . ALA A 1 183 ? -6.103 -7.685 7.821 1.00 89.31 183 ALA A CA 1
ATOM 1459 C C . ALA A 1 183 ? -7.147 -7.733 6.693 1.00 89.31 183 ALA A C 1
ATOM 1461 O O . ALA A 1 183 ? -7.913 -8.694 6.585 1.00 89.31 183 ALA A O 1
ATOM 1462 N N . LEU A 1 184 ? -7.185 -6.697 5.853 1.00 91.50 184 LEU A N 1
ATOM 1463 C CA . LEU A 1 184 ? -8.187 -6.531 4.800 1.00 91.50 184 LEU A CA 1
ATOM 1464 C C . LEU A 1 184 ? -7.756 -7.108 3.446 1.00 91.50 184 LEU A C 1
ATOM 1466 O O . LEU A 1 184 ? -8.573 -7.139 2.522 1.00 91.50 184 LEU A O 1
ATOM 1470 N N . GLN A 1 185 ? -6.511 -7.584 3.325 1.00 87.75 185 GLN A N 1
ATOM 1471 C CA . GLN A 1 185 ? -5.897 -8.029 2.071 1.00 87.75 185 GLN A CA 1
ATOM 1472 C C . GLN A 1 185 ? -6.814 -8.904 1.202 1.00 87.75 185 GLN A C 1
ATOM 1474 O O . GLN A 1 185 ? -6.913 -8.616 0.010 1.00 87.75 185 GLN A O 1
ATOM 1479 N N . PRO A 1 186 ? -7.522 -9.931 1.724 1.00 85.88 186 PRO A N 1
ATOM 1480 C CA . PRO A 1 186 ? -8.359 -10.782 0.876 1.00 85.88 186 PRO A CA 1
ATOM 1481 C C . PRO A 1 186 ? -9.503 -10.021 0.194 1.00 85.88 186 PRO A C 1
ATOM 1483 O O . PRO A 1 186 ? -9.844 -10.317 -0.948 1.00 85.88 186 PRO A O 1
ATOM 1486 N N . VAL A 1 187 ? -10.091 -9.041 0.887 1.00 89.00 187 VAL A N 1
ATOM 1487 C CA . VAL A 1 187 ? -11.210 -8.242 0.371 1.00 89.00 187 VAL A CA 1
ATOM 1488 C C . VAL A 1 187 ? -10.690 -7.164 -0.571 1.00 89.00 187 VAL A C 1
ATOM 1490 O O . VAL A 1 187 ? -11.170 -7.057 -1.694 1.00 89.00 187 VAL A O 1
ATOM 1493 N N . LEU A 1 188 ? -9.669 -6.411 -0.152 1.00 90.44 188 LEU A N 1
ATOM 1494 C CA . LEU A 1 188 ? -9.087 -5.340 -0.965 1.00 90.44 188 LEU A CA 1
ATOM 1495 C C . LEU A 1 188 ? -8.513 -5.871 -2.279 1.00 90.44 188 LEU A C 1
ATOM 1497 O O . LEU A 1 188 ? -8.784 -5.315 -3.340 1.00 90.44 188 LEU A O 1
ATOM 1501 N N . HIS A 1 189 ? -7.767 -6.976 -2.222 1.00 87.12 189 HIS A N 1
ATOM 1502 C CA . HIS A 1 189 ? -7.218 -7.597 -3.420 1.00 87.12 189 HIS A CA 1
ATOM 1503 C C . HIS A 1 189 ? -8.323 -8.144 -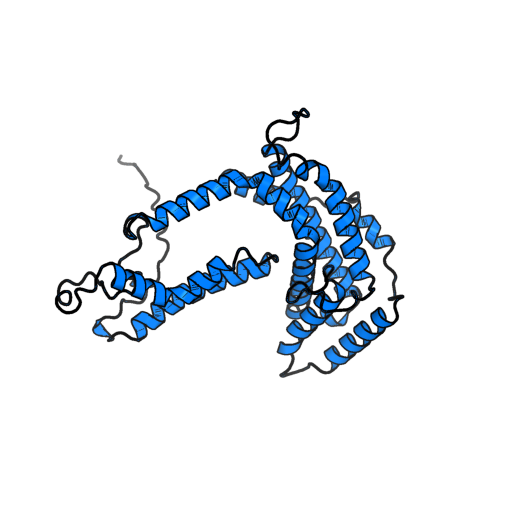4.328 1.00 87.12 189 HIS A C 1
ATOM 1505 O O . HIS A 1 189 ? -8.264 -7.944 -5.536 1.00 87.12 189 HIS A O 1
ATOM 1511 N N . GLY A 1 190 ? -9.358 -8.773 -3.763 1.00 86.38 190 GLY A N 1
ATOM 1512 C CA . GLY A 1 190 ? -10.484 -9.269 -4.550 1.00 86.38 190 GLY A CA 1
ATOM 1513 C C . GLY A 1 190 ? -11.234 -8.153 -5.285 1.00 86.38 190 GLY A C 1
ATOM 1514 O O . GLY A 1 190 ? -11.513 -8.293 -6.472 1.00 86.38 190 GLY A O 1
ATOM 1515 N N . LEU A 1 191 ? -11.494 -7.022 -4.620 1.00 88.56 191 LEU A N 1
ATOM 1516 C CA . LEU A 1 191 ? -12.116 -5.843 -5.237 1.00 88.56 191 LEU A CA 1
ATOM 1517 C C . LEU A 1 191 ? -11.219 -5.209 -6.308 1.00 88.56 191 LEU A C 1
ATOM 1519 O O . LEU A 1 191 ? -11.718 -4.789 -7.355 1.00 88.56 191 LEU A O 1
ATOM 1523 N N . TYR A 1 192 ? -9.905 -5.163 -6.066 1.00 87.88 192 TYR A N 1
ATOM 1524 C CA . TYR A 1 192 ? -8.933 -4.692 -7.049 1.00 87.88 192 TYR A CA 1
ATOM 1525 C C . TYR A 1 192 ? -8.949 -5.569 -8.300 1.00 87.88 192 TYR A C 1
ATOM 1527 O O . TYR A 1 192 ? -9.180 -5.044 -9.382 1.00 87.88 192 TYR A O 1
ATOM 1535 N N . VAL A 1 193 ? -8.784 -6.889 -8.160 1.00 86.44 193 VAL A N 1
ATOM 1536 C CA . VAL A 1 193 ? -8.772 -7.821 -9.299 1.00 86.44 193 VAL A CA 1
ATOM 1537 C C . VAL A 1 193 ? -10.094 -7.738 -10.059 1.00 86.44 193 VAL A C 1
ATOM 1539 O O . VAL A 1 193 ? -10.089 -7.578 -11.273 1.00 86.44 193 VAL A O 1
ATOM 1542 N N . ALA A 1 194 ? -11.229 -7.732 -9.354 1.00 84.50 194 ALA A N 1
ATOM 1543 C CA . ALA A 1 194 ? -12.552 -7.571 -9.961 1.00 84.50 194 ALA A CA 1
ATOM 1544 C C . ALA A 1 194 ? -12.671 -6.314 -10.835 1.00 84.50 194 ALA A C 1
ATOM 1546 O O . ALA A 1 194 ? -13.349 -6.319 -11.863 1.00 84.50 194 ALA A O 1
ATOM 1547 N N . SER A 1 195 ? -12.031 -5.229 -10.398 1.00 85.75 195 SER A N 1
ATOM 1548 C CA . SER A 1 195 ? -12.108 -3.934 -11.059 1.00 85.75 195 SER A CA 1
ATOM 1549 C C . SER A 1 195 ? -11.065 -3.802 -12.164 1.00 85.75 195 SER A C 1
ATOM 1551 O O . SER A 1 195 ? -11.417 -3.344 -13.242 1.00 85.75 195 SER A O 1
ATOM 1553 N N . PHE A 1 196 ? -9.813 -4.203 -11.940 1.00 86.38 196 PHE A N 1
ATOM 1554 C CA . PHE A 1 196 ? -8.656 -3.862 -12.779 1.00 86.38 196 PHE A CA 1
ATOM 1555 C C . PHE A 1 196 ? -8.034 -5.040 -13.545 1.00 86.38 196 PHE A C 1
ATOM 1557 O O . PHE A 1 196 ? -6.994 -4.872 -14.172 1.00 86.38 196 PHE A O 1
ATOM 1564 N N . GLN A 1 197 ? -8.670 -6.218 -13.573 1.00 85.19 197 GLN A N 1
ATOM 1565 C CA . GLN A 1 197 ? -8.139 -7.394 -14.283 1.00 85.19 197 GLN A CA 1
ATOM 1566 C C . GLN A 1 197 ? -7.778 -7.125 -15.755 1.00 85.19 197 GLN A C 1
ATOM 1568 O O . GLN A 1 197 ? -6.802 -7.672 -16.263 1.00 85.19 197 GLN A O 1
ATOM 1573 N N . ARG A 1 198 ? -8.566 -6.304 -16.464 1.00 84.00 198 ARG A N 1
ATOM 1574 C CA . ARG A 1 198 ? -8.288 -5.980 -17.875 1.00 84.00 198 ARG A CA 1
ATOM 1575 C C . ARG A 1 198 ? -7.048 -5.103 -18.003 1.00 84.00 198 ARG A C 1
ATOM 1577 O O . ARG A 1 198 ? -6.235 -5.303 -18.895 1.00 84.00 198 ARG A O 1
ATOM 1584 N N . GLU A 1 199 ? -6.911 -4.126 -17.123 1.00 87.25 199 GLU A N 1
ATOM 1585 C CA . GLU A 1 199 ? -5.759 -3.241 -17.071 1.00 87.25 199 GLU A CA 1
ATOM 1586 C C . GLU A 1 199 ? -4.481 -4.013 -16.715 1.00 87.25 199 GLU A C 1
ATOM 1588 O O . GLU A 1 199 ? -3.469 -3.812 -17.382 1.00 87.25 199 GLU A O 1
ATOM 1593 N N . ASP A 1 200 ? -4.556 -4.957 -15.770 1.00 86.38 200 ASP A N 1
ATOM 1594 C CA . ASP A 1 200 ? -3.454 -5.873 -15.452 1.00 86.38 200 ASP A CA 1
ATOM 1595 C C . ASP A 1 200 ? -3.061 -6.721 -16.677 1.00 86.38 200 ASP A C 1
ATOM 1597 O O . ASP A 1 200 ? -1.881 -6.795 -17.008 1.00 86.38 200 ASP A O 1
ATOM 1601 N N . SER A 1 201 ? -4.030 -7.268 -17.429 1.00 86.81 201 SER A N 1
ATOM 1602 C CA . SER A 1 201 ? -3.716 -8.039 -18.647 1.00 86.81 201 SER A CA 1
ATOM 1603 C C . SER A 1 201 ? -3.013 -7.212 -19.730 1.00 86.81 201 SER A C 1
ATOM 1605 O O . SER A 1 201 ? -2.123 -7.714 -20.405 1.00 86.81 201 SER A O 1
ATOM 1607 N N . ILE A 1 202 ? -3.342 -5.921 -19.857 1.00 88.38 202 ILE A N 1
ATOM 1608 C CA . ILE A 1 202 ? -2.646 -5.030 -20.798 1.00 88.38 202 ILE A CA 1
ATOM 1609 C C . ILE A 1 202 ? -1.202 -4.793 -20.337 1.00 88.38 202 ILE A C 1
ATOM 1611 O O . ILE A 1 202 ? -0.298 -4.695 -21.164 1.00 88.38 202 ILE A O 1
ATOM 1615 N N . LEU A 1 203 ? -0.965 -4.681 -19.027 1.00 86.94 203 LEU A N 1
ATOM 1616 C CA . LEU A 1 203 ? 0.393 -4.558 -18.494 1.00 86.94 203 LEU A CA 1
ATOM 1617 C C . LEU A 1 203 ? 1.206 -5.839 -18.716 1.00 86.94 203 LEU A C 1
ATOM 1619 O O . LEU A 1 203 ? 2.395 -5.741 -19.024 1.00 86.94 203 LEU A O 1
ATOM 1623 N N . ASP A 1 204 ? 0.576 -7.011 -18.635 1.00 87.88 204 ASP A N 1
ATOM 1624 C CA . ASP A 1 204 ? 1.206 -8.286 -18.991 1.00 87.88 204 ASP A CA 1
ATOM 1625 C C . ASP A 1 204 ? 1.584 -8.338 -20.481 1.00 87.88 204 ASP A C 1
ATOM 1627 O O . ASP A 1 204 ? 2.716 -8.713 -20.806 1.00 87.88 204 ASP A O 1
ATOM 1631 N N . ASP A 1 205 ? 0.708 -7.868 -21.377 1.00 88.62 205 ASP A N 1
ATOM 1632 C CA . ASP A 1 205 ? 0.999 -7.753 -22.813 1.00 88.62 205 ASP A CA 1
ATOM 1633 C C . ASP A 1 205 ? 2.187 -6.805 -23.068 1.00 88.62 205 ASP A C 1
ATOM 1635 O O . ASP A 1 205 ? 3.093 -7.104 -23.851 1.00 88.62 205 ASP A O 1
ATOM 1639 N N . VAL A 1 206 ? 2.240 -5.662 -22.371 1.00 87.44 206 VAL A N 1
ATOM 1640 C CA . VAL A 1 206 ? 3.376 -4.723 -22.448 1.00 87.44 206 VAL A CA 1
ATOM 1641 C C . VAL A 1 206 ? 4.662 -5.371 -21.933 1.00 87.44 206 VAL A C 1
ATOM 1643 O O . VAL A 1 206 ? 5.725 -5.199 -22.536 1.00 87.44 206 VAL A O 1
ATOM 1646 N N . ALA A 1 207 ? 4.589 -6.146 -20.850 1.00 86.94 207 ALA A N 1
ATOM 1647 C CA . ALA A 1 207 ? 5.733 -6.885 -20.332 1.00 86.94 207 ALA A CA 1
ATOM 1648 C C . ALA A 1 207 ? 6.217 -7.958 -21.322 1.00 86.94 207 ALA A C 1
ATOM 1650 O O . ALA A 1 207 ? 7.423 -8.178 -21.444 1.00 86.94 207 ALA A O 1
ATOM 1651 N N . GLU A 1 208 ? 5.317 -8.608 -22.062 1.00 88.19 208 GLU A N 1
ATOM 1652 C CA . GLU A 1 208 ? 5.674 -9.536 -23.138 1.00 88.19 208 GLU A CA 1
ATOM 1653 C C . GLU A 1 208 ? 6.334 -8.818 -24.323 1.00 88.19 208 GLU A C 1
ATOM 1655 O O . GLU A 1 208 ? 7.392 -9.249 -24.799 1.00 88.19 208 GLU A O 1
ATOM 1660 N N . LEU A 1 209 ? 5.792 -7.670 -24.741 1.00 87.12 209 LEU A N 1
ATOM 1661 C CA . LEU A 1 209 ? 6.409 -6.813 -25.757 1.00 87.12 209 LEU A CA 1
ATOM 1662 C C . LEU A 1 209 ? 7.819 -6.373 -25.346 1.00 87.12 209 LEU A C 1
ATOM 1664 O O . LEU A 1 209 ? 8.713 -6.335 -26.191 1.00 87.12 209 LEU A O 1
ATOM 1668 N N . ALA A 1 210 ? 8.051 -6.090 -24.063 1.00 84.81 210 ALA A N 1
ATOM 1669 C CA . ALA A 1 210 ? 9.367 -5.717 -23.541 1.00 84.81 210 ALA A CA 1
ATOM 1670 C C . ALA A 1 210 ? 10.399 -6.854 -23.588 1.00 84.81 210 ALA A C 1
ATOM 1672 O O . ALA A 1 210 ? 11.602 -6.594 -23.622 1.00 84.81 210 ALA A O 1
ATOM 1673 N N . ARG A 1 211 ? 9.963 -8.119 -23.621 1.00 82.75 211 ARG A N 1
ATOM 1674 C CA . ARG A 1 211 ? 10.873 -9.270 -23.768 1.00 82.75 211 ARG A CA 1
ATOM 1675 C C . ARG A 1 211 ? 11.271 -9.526 -25.217 1.00 82.75 211 ARG A C 1
ATOM 1677 O O . ARG A 1 211 ? 12.336 -10.102 -25.443 1.00 82.75 211 ARG A O 1
ATOM 1684 N N . THR A 1 212 ? 10.414 -9.149 -26.162 1.00 83.25 212 THR A N 1
ATOM 1685 C CA . THR A 1 212 ? 10.548 -9.483 -27.587 1.00 83.25 212 THR A CA 1
ATOM 1686 C C . THR A 1 212 ? 11.107 -8.335 -28.425 1.00 83.25 212 THR A C 1
ATOM 1688 O O . THR A 1 212 ? 11.809 -8.592 -29.402 1.00 83.25 212 THR A O 1
ATOM 1691 N N . ASN A 1 213 ? 10.859 -7.081 -28.038 1.00 82.88 213 ASN A N 1
ATOM 1692 C CA . ASN A 1 213 ? 11.296 -5.906 -28.791 1.00 82.88 213 ASN A CA 1
ATOM 1693 C C . ASN A 1 213 ? 12.655 -5.355 -28.324 1.00 82.88 213 ASN A C 1
ATOM 1695 O O . ASN A 1 213 ? 13.005 -5.449 -27.145 1.00 82.88 213 ASN A O 1
ATOM 1699 N N . PRO A 1 214 ? 13.432 -4.732 -29.231 1.00 80.69 214 PRO A N 1
ATOM 1700 C CA . PRO A 1 214 ? 14.681 -4.072 -28.871 1.00 80.69 214 PRO A CA 1
ATOM 1701 C C . PRO A 1 214 ? 14.429 -2.818 -28.024 1.00 80.69 214 PRO A C 1
ATOM 1703 O O . PRO A 1 214 ? 13.435 -2.123 -28.203 1.00 80.69 214 PRO A O 1
ATOM 1706 N N . LEU A 1 215 ? 15.397 -2.445 -27.179 1.00 80.81 215 LEU A N 1
ATOM 1707 C CA . LEU A 1 215 ? 15.322 -1.261 -26.303 1.00 80.81 215 LEU A CA 1
ATOM 1708 C C . LEU A 1 215 ? 15.020 0.058 -27.044 1.00 80.81 215 LEU A C 1
ATOM 1710 O O . LEU A 1 215 ? 14.445 0.973 -26.463 1.00 80.81 215 LEU A O 1
ATOM 1714 N N . ALA A 1 216 ? 15.384 0.152 -28.328 1.00 80.06 216 ALA A N 1
ATOM 1715 C CA . ALA A 1 216 ? 15.084 1.309 -29.175 1.00 80.06 216 ALA A CA 1
ATOM 1716 C C . ALA A 1 216 ? 13.575 1.529 -29.386 1.00 80.06 216 ALA A C 1
ATOM 1718 O O . ALA A 1 216 ? 13.156 2.670 -29.537 1.00 80.06 216 ALA A O 1
ATOM 1719 N N . TYR A 1 217 ? 12.771 0.461 -29.353 1.00 82.25 217 TYR A N 1
ATOM 1720 C CA . TYR A 1 217 ? 11.310 0.538 -29.426 1.00 82.25 217 TYR A CA 1
ATOM 1721 C C . TYR A 1 217 ? 10.714 1.314 -28.241 1.00 82.25 217 TYR A C 1
ATOM 1723 O O . TYR A 1 217 ? 9.702 1.986 -28.383 1.00 82.25 217 TYR A O 1
ATOM 1731 N N . PHE A 1 218 ? 11.377 1.258 -27.084 1.00 83.25 218 PHE A N 1
ATOM 1732 C CA . PHE A 1 218 ? 10.984 1.956 -25.858 1.00 83.25 218 PHE A CA 1
ATOM 1733 C C . PHE A 1 218 ? 11.706 3.299 -25.684 1.00 83.25 218 PHE A C 1
ATOM 1735 O O . PHE A 1 218 ? 11.766 3.823 -24.576 1.00 83.25 218 PHE A O 1
ATOM 1742 N N . GLU A 1 219 ? 12.322 3.820 -26.752 1.00 85.12 219 GLU A N 1
ATOM 1743 C CA . GLU A 1 219 ? 13.060 5.091 -26.758 1.00 85.12 219 GLU A CA 1
ATOM 1744 C C . GLU A 1 219 ? 14.210 5.163 -25.729 1.00 85.12 219 GLU A C 1
ATOM 1746 O O . GLU A 1 219 ? 14.704 6.239 -25.381 1.00 85.12 219 GLU A O 1
ATOM 1751 N N . VAL A 1 220 ? 14.708 4.007 -25.270 1.00 82.75 220 VAL A N 1
ATOM 1752 C CA . VAL A 1 220 ? 15.839 3.947 -24.339 1.00 82.75 220 VAL A CA 1
ATOM 1753 C C . VAL A 1 220 ? 17.116 4.333 -25.081 1.00 82.75 220 VAL A C 1
ATOM 1755 O O . VAL A 1 220 ? 17.643 3.585 -25.920 1.00 82.75 220 VAL A O 1
ATOM 1758 N N . LYS A 1 221 ? 17.634 5.520 -24.748 1.00 82.88 221 LYS A N 1
ATOM 1759 C CA . LYS A 1 221 ? 18.879 6.052 -25.311 1.00 82.88 221 LYS A CA 1
ATOM 1760 C C . LYS A 1 221 ? 20.049 5.093 -25.034 1.00 82.88 221 LYS A C 1
ATOM 1762 O O . LYS A 1 221 ? 20.123 4.541 -23.935 1.00 82.88 2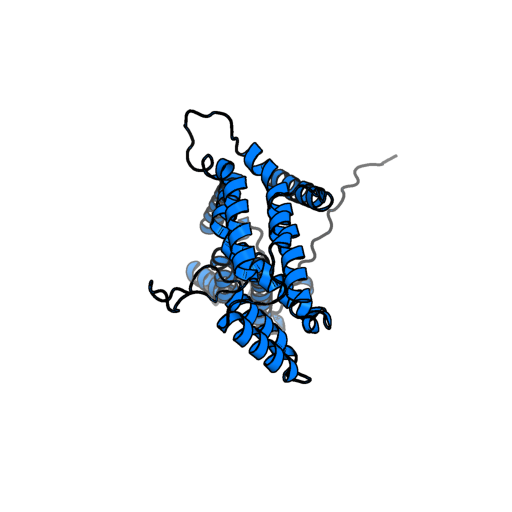21 LYS A O 1
ATOM 1767 N N . PRO A 1 222 ? 21.010 4.937 -25.968 1.00 81.50 222 PRO A N 1
ATOM 1768 C CA . PRO A 1 222 ? 22.191 4.088 -25.768 1.00 81.50 222 PRO A CA 1
ATOM 1769 C C . PRO A 1 222 ? 22.965 4.386 -24.475 1.00 81.50 222 PRO A C 1
ATOM 1771 O O . PRO A 1 222 ? 23.470 3.469 -23.838 1.00 81.50 222 PRO A O 1
ATOM 1774 N N . LEU A 1 223 ? 22.966 5.651 -24.036 1.00 83.75 223 LEU A N 1
ATOM 1775 C CA . LEU A 1 223 ? 23.577 6.098 -22.781 1.00 83.75 223 LEU A CA 1
ATOM 1776 C C . LEU A 1 223 ? 23.065 5.341 -21.539 1.00 83.75 223 LEU A C 1
ATOM 1778 O O . LEU A 1 223 ? 23.811 5.147 -20.586 1.00 83.75 223 LEU A O 1
ATOM 1782 N N . PHE A 1 224 ? 21.814 4.884 -21.538 1.00 85.38 224 PHE A N 1
ATOM 1783 C CA . PHE A 1 224 ? 21.213 4.181 -20.399 1.00 85.38 224 PHE A CA 1
ATOM 1784 C C . PHE A 1 224 ? 21.270 2.653 -20.535 1.00 85.38 224 PHE A C 1
ATOM 1786 O O . PHE A 1 224 ? 20.691 1.937 -19.728 1.00 85.38 224 PHE A O 1
ATOM 1793 N N . ARG A 1 225 ? 21.966 2.120 -21.549 1.00 83.06 225 ARG A N 1
ATOM 1794 C CA . ARG A 1 225 ? 22.144 0.666 -21.706 1.00 83.06 225 ARG A CA 1
ATOM 1795 C C . ARG A 1 225 ? 23.241 0.109 -20.807 1.00 83.06 225 ARG A C 1
ATOM 1797 O O . ARG A 1 225 ? 23.184 -1.064 -20.457 1.00 83.06 225 ARG A O 1
ATOM 1804 N N . LEU A 1 226 ? 24.220 0.937 -20.432 1.00 82.81 226 LEU A N 1
ATOM 1805 C CA . LEU A 1 226 ? 25.341 0.574 -19.551 1.00 82.81 226 LEU A CA 1
ATOM 1806 C C . LEU A 1 226 ? 26.111 -0.686 -20.011 1.00 82.81 226 LEU A C 1
ATOM 1808 O O . LEU A 1 226 ? 26.697 -1.402 -19.207 1.00 82.81 226 LEU A O 1
ATOM 1812 N N . ASP A 1 227 ? 26.105 -0.977 -21.312 1.00 76.06 227 ASP A N 1
ATOM 1813 C CA . ASP A 1 227 ? 26.737 -2.151 -21.932 1.00 76.06 227 ASP A CA 1
ATOM 1814 C C . ASP A 1 227 ? 28.036 -1.800 -22.680 1.00 76.06 227 ASP A C 1
ATOM 1816 O O . ASP A 1 227 ? 28.604 -2.635 -23.379 1.00 76.06 227 ASP A O 1
ATOM 1820 N N . GLY A 1 228 ? 28.495 -0.549 -22.562 1.00 69.88 228 GLY A N 1
ATOM 1821 C CA . GLY A 1 228 ? 29.657 -0.021 -23.282 1.00 69.88 228 GLY A CA 1
ATOM 1822 C C . GLY A 1 228 ? 29.368 0.384 -24.729 1.00 69.88 228 GLY A C 1
ATOM 1823 O O . GLY A 1 228 ? 30.255 0.919 -25.390 1.00 69.88 228 GLY A O 1
ATOM 1824 N N . SER A 1 229 ? 28.139 0.200 -25.230 1.00 66.62 229 SER A N 1
ATOM 1825 C CA . SER A 1 229 ? 27.752 0.588 -26.592 1.00 66.62 229 SER A CA 1
ATOM 1826 C C . SER A 1 229 ? 27.435 2.087 -26.697 1.00 66.62 229 SER A C 1
ATOM 1828 O O . SER A 1 229 ? 26.331 2.511 -27.043 1.00 66.62 229 SER A O 1
ATOM 1830 N N . ARG A 1 230 ? 28.421 2.939 -26.397 1.00 63.25 230 ARG A N 1
ATOM 1831 C CA . ARG A 1 230 ? 28.312 4.370 -26.701 1.00 63.25 230 ARG A CA 1
ATOM 1832 C C . ARG A 1 230 ? 28.429 4.560 -28.217 1.00 63.25 230 ARG A C 1
ATOM 1834 O O . ARG A 1 230 ? 29.238 3.915 -28.876 1.00 63.25 230 ARG A O 1
ATOM 1841 N N . SER A 1 231 ? 27.604 5.438 -28.777 1.00 53.25 231 SER A N 1
ATOM 1842 C CA . SER A 1 231 ? 27.496 5.730 -30.215 1.00 53.25 231 SER A CA 1
ATOM 1843 C C . SER A 1 231 ? 28.706 6.460 -30.826 1.00 53.25 231 SER A C 1
ATOM 1845 O O . SER A 1 231 ? 28.614 6.942 -31.951 1.00 53.25 231 SER A O 1
ATOM 1847 N N . ASP A 1 232 ? 29.838 6.528 -30.121 1.00 50.97 232 ASP A N 1
ATOM 1848 C CA . ASP A 1 232 ? 31.062 7.146 -30.625 1.00 50.97 232 ASP A CA 1
ATOM 1849 C C . ASP A 1 232 ? 31.887 6.076 -31.356 1.00 50.97 232 ASP A C 1
ATOM 1851 O O . ASP A 1 232 ? 32.529 5.207 -30.764 1.00 50.97 232 ASP A O 1
ATOM 1855 N N . ALA A 1 233 ? 31.799 6.126 -32.685 1.00 45.22 233 ALA A N 1
ATOM 1856 C CA . ALA A 1 233 ? 32.237 5.134 -33.668 1.00 45.22 233 ALA A CA 1
ATOM 1857 C C . ALA A 1 233 ? 33.752 4.810 -33.712 1.00 45.22 233 ALA A C 1
ATOM 1859 O O . ALA A 1 233 ? 34.213 4.235 -34.691 1.00 45.22 233 ALA A O 1
ATOM 1860 N N . GLN A 1 234 ? 34.548 5.155 -32.694 1.00 47.91 234 GLN A N 1
ATOM 1861 C CA . GLN A 1 234 ? 36.012 4.994 -32.720 1.00 47.91 234 GLN A CA 1
ATOM 1862 C C . GLN A 1 234 ? 36.573 3.910 -31.782 1.00 47.91 234 GLN A C 1
ATOM 1864 O O . GLN A 1 234 ? 37.744 3.571 -31.908 1.00 47.91 234 GLN A O 1
ATOM 1869 N N . GLN A 1 235 ? 35.770 3.307 -30.894 1.00 46.88 235 GLN A N 1
ATOM 1870 C CA . GLN A 1 235 ? 36.213 2.189 -30.027 1.00 46.88 235 GLN A CA 1
ATOM 1871 C C . GLN A 1 235 ? 35.455 0.868 -30.252 1.00 46.88 235 GLN A C 1
ATOM 1873 O O . GLN A 1 235 ? 35.678 -0.112 -29.541 1.00 46.88 235 GLN A O 1
ATOM 1878 N N . GLN A 1 236 ? 34.588 0.799 -31.267 1.00 48.16 236 GLN A N 1
ATOM 1879 C CA . GLN A 1 236 ? 33.790 -0.399 -31.567 1.00 48.16 236 GLN A CA 1
ATOM 1880 C C . GLN A 1 236 ? 34.608 -1.624 -32.019 1.00 48.16 236 GLN A C 1
ATOM 1882 O O . GLN A 1 236 ? 34.051 -2.717 -32.084 1.00 48.16 236 GLN A O 1
ATOM 1887 N N . GLU A 1 237 ? 35.912 -1.486 -32.277 1.00 45.84 237 GLU A N 1
ATOM 1888 C CA . GLU A 1 237 ? 36.756 -2.587 -32.766 1.00 45.84 237 GLU A CA 1
ATOM 1889 C C . GLU A 1 237 ? 37.307 -3.523 -31.673 1.00 45.84 237 GLU A C 1
ATOM 1891 O O . GLU A 1 237 ? 37.777 -4.606 -32.008 1.00 45.84 237 GLU A O 1
ATOM 1896 N N . GLN A 1 238 ? 37.234 -3.183 -30.376 1.00 48.72 238 GLN A N 1
ATOM 1897 C CA . GLN A 1 238 ? 37.871 -4.009 -29.328 1.00 48.72 238 GLN A CA 1
ATOM 1898 C C . GLN A 1 238 ? 36.937 -4.939 -28.541 1.00 48.72 238 GLN A C 1
ATOM 1900 O O . GLN A 1 238 ? 37.421 -5.883 -27.923 1.00 48.72 238 GLN A O 1
ATOM 1905 N N . PHE A 1 239 ? 35.615 -4.757 -28.605 1.00 50.88 239 PHE A N 1
ATOM 1906 C CA . PHE A 1 239 ? 34.657 -5.660 -27.954 1.00 50.88 239 PHE A CA 1
ATOM 1907 C C . PHE A 1 239 ? 33.453 -5.936 -28.862 1.00 50.88 239 PHE A C 1
ATOM 1909 O O . PHE A 1 239 ? 32.367 -5.360 -28.721 1.00 50.88 239 PHE A O 1
ATOM 1916 N N . VAL A 1 240 ? 33.611 -6.897 -29.777 1.00 51.06 240 VAL A N 1
ATOM 1917 C CA . VAL A 1 240 ? 32.467 -7.585 -30.397 1.00 51.06 240 VAL A CA 1
ATOM 1918 C C . VAL A 1 240 ? 31.897 -8.569 -29.370 1.00 51.06 240 VAL A C 1
ATOM 1920 O O . VAL A 1 240 ? 31.959 -9.780 -29.538 1.00 51.06 240 VAL A O 1
ATOM 1923 N N . ALA A 1 241 ? 31.408 -8.040 -28.248 1.00 56.09 241 ALA A N 1
ATOM 1924 C CA . ALA A 1 241 ? 30.613 -8.814 -27.308 1.00 56.09 241 ALA A CA 1
ATOM 1925 C C . ALA A 1 241 ? 29.338 -9.268 -28.032 1.00 56.09 241 ALA A C 1
ATOM 1927 O O . ALA A 1 241 ? 28.682 -8.447 -28.689 1.00 56.09 241 ALA A O 1
ATOM 1928 N N . ASP A 1 242 ? 29.012 -10.558 -27.923 1.00 68.44 242 ASP A N 1
ATOM 1929 C CA . ASP A 1 242 ? 27.766 -11.129 -28.443 1.00 68.44 242 ASP A CA 1
ATOM 1930 C C . ASP A 1 242 ? 26.570 -10.297 -27.934 1.00 68.44 242 ASP A C 1
ATOM 1932 O O . ASP A 1 242 ? 26.604 -9.722 -26.839 1.00 68.44 242 ASP A O 1
ATOM 1936 N N . GLY A 1 243 ? 25.483 -10.223 -28.706 1.00 67.69 243 GLY A N 1
ATOM 1937 C CA . GLY A 1 243 ? 24.268 -9.511 -28.295 1.00 67.69 243 GLY A CA 1
ATOM 1938 C C . GLY A 1 243 ? 23.747 -9.988 -26.932 1.00 67.69 243 GLY A C 1
ATOM 1939 O O . GLY A 1 243 ? 23.212 -9.195 -26.154 1.00 67.69 243 GLY A O 1
ATOM 1940 N N . ASN A 1 244 ? 23.988 -11.259 -26.598 1.00 73.19 244 ASN A N 1
ATOM 1941 C CA . ASN A 1 244 ? 23.681 -11.830 -25.289 1.00 73.19 244 ASN A CA 1
ATOM 1942 C C . ASN A 1 244 ? 24.592 -11.310 -24.170 1.00 73.19 244 ASN A C 1
ATOM 1944 O O . ASN A 1 244 ? 24.108 -11.026 -23.076 1.00 73.19 244 ASN A O 1
ATOM 1948 N N . GLU A 1 245 ? 25.892 -11.149 -24.422 1.00 75.50 245 GLU A N 1
ATOM 1949 C CA . GLU A 1 245 ? 26.840 -10.634 -23.428 1.00 75.50 245 GLU A CA 1
ATOM 1950 C C . GLU A 1 245 ? 26.531 -9.181 -23.070 1.00 75.50 245 GLU A C 1
ATOM 1952 O O . GLU A 1 245 ? 26.483 -8.837 -21.888 1.00 75.50 245 GLU A O 1
ATOM 1957 N N . ARG A 1 246 ? 26.211 -8.347 -24.067 1.00 73.44 246 ARG A N 1
ATOM 1958 C CA . ARG A 1 246 ? 25.783 -6.955 -23.840 1.00 73.44 246 ARG A CA 1
ATOM 1959 C C . ARG A 1 246 ? 24.518 -6.884 -22.991 1.00 73.44 246 ARG A C 1
ATOM 1961 O O . ARG A 1 246 ? 24.471 -6.148 -22.008 1.00 73.44 246 ARG A O 1
ATOM 1968 N N . ARG A 1 247 ? 23.525 -7.726 -23.297 1.00 74.56 247 ARG A N 1
ATOM 1969 C CA . ARG A 1 247 ? 22.294 -7.834 -22.502 1.00 74.56 247 ARG A CA 1
ATOM 1970 C C . ARG A 1 247 ? 22.578 -8.240 -21.053 1.00 74.56 247 ARG A C 1
ATOM 1972 O O . ARG A 1 247 ? 21.978 -7.684 -20.136 1.00 74.56 247 ARG A O 1
ATOM 1979 N N . LEU A 1 248 ? 23.481 -9.195 -20.832 1.00 80.81 248 LEU A N 1
ATOM 1980 C CA . LEU A 1 248 ? 23.866 -9.635 -19.489 1.00 80.81 248 LEU A CA 1
ATOM 1981 C C . LEU A 1 248 ? 24.588 -8.534 -18.702 1.00 80.81 248 LEU A C 1
ATOM 1983 O O . LEU A 1 248 ? 24.366 -8.419 -17.497 1.00 80.81 248 LEU A O 1
ATOM 1987 N N . LEU A 1 249 ? 25.413 -7.714 -19.357 1.00 80.69 249 LEU A N 1
ATOM 1988 C CA . LEU A 1 249 ? 26.071 -6.565 -18.727 1.00 80.69 249 LEU A CA 1
ATOM 1989 C C . LEU A 1 249 ? 25.049 -5.522 -18.260 1.00 80.69 249 LEU A C 1
ATOM 1991 O O . LEU A 1 249 ? 25.058 -5.162 -17.083 1.00 80.69 249 LEU A O 1
ATOM 1995 N N . THR A 1 250 ? 24.102 -5.130 -19.120 1.00 82.00 250 THR A N 1
ATOM 1996 C CA . THR A 1 250 ? 22.996 -4.233 -18.736 1.00 82.00 250 THR A CA 1
ATOM 1997 C C . THR A 1 250 ? 22.219 -4.777 -17.536 1.00 82.00 250 THR A C 1
ATOM 1999 O O . THR A 1 250 ? 21.970 -4.059 -16.566 1.00 82.00 250 THR A O 1
ATOM 2002 N N . LEU A 1 251 ? 21.861 -6.066 -17.565 1.00 83.81 251 LEU A N 1
ATOM 2003 C CA . LEU A 1 251 ? 21.108 -6.703 -16.482 1.00 83.81 251 LEU A CA 1
ATOM 2004 C C . LEU A 1 251 ? 21.874 -6.713 -15.157 1.00 83.81 251 LEU A C 1
ATOM 2006 O O . LEU A 1 251 ? 21.257 -6.546 -14.109 1.00 83.81 251 LEU A O 1
ATOM 2010 N N . ARG A 1 252 ? 23.202 -6.879 -15.179 1.00 86.56 252 ARG A N 1
ATOM 2011 C CA . ARG A 1 252 ? 24.026 -6.832 -13.960 1.00 86.56 252 ARG A CA 1
ATOM 2012 C C . ARG A 1 252 ? 23.960 -5.468 -13.284 1.00 86.56 252 ARG A C 1
ATOM 2014 O O . ARG A 1 252 ? 23.841 -5.428 -12.062 1.00 86.56 252 ARG A O 1
ATOM 2021 N N . HIS A 1 253 ? 23.989 -4.381 -14.054 1.00 87.50 253 HIS A N 1
ATOM 2022 C CA . HIS A 1 253 ? 23.898 -3.028 -13.502 1.00 87.50 253 HIS A CA 1
ATOM 2023 C C . HIS A 1 253 ? 22.524 -2.745 -12.883 1.00 87.50 253 HIS A C 1
ATOM 2025 O O . HIS A 1 253 ? 22.452 -2.185 -11.794 1.00 87.50 253 HIS A O 1
ATOM 2031 N N . TYR A 1 254 ? 21.442 -3.204 -13.517 1.00 91.69 254 TYR A N 1
ATOM 2032 C CA . TYR A 1 254 ? 20.074 -2.968 -13.039 1.00 91.69 254 TYR A CA 1
ATOM 2033 C C . TYR A 1 254 ? 19.503 -4.074 -12.137 1.00 91.69 254 TYR A C 1
ATOM 2035 O O . TYR A 1 254 ? 18.329 -4.022 -11.771 1.00 91.69 254 TYR A O 1
ATOM 2043 N N . ASN A 1 255 ? 20.302 -5.069 -11.738 1.00 92.12 255 ASN A N 1
ATOM 2044 C CA . ASN A 1 255 ? 19.812 -6.242 -11.008 1.00 92.12 255 ASN A CA 1
ATOM 2045 C C . ASN A 1 255 ? 19.108 -5.883 -9.685 1.00 92.12 255 ASN A C 1
ATOM 2047 O O . ASN A 1 255 ? 18.081 -6.471 -9.357 1.00 92.12 255 ASN A O 1
ATOM 2051 N N . ALA A 1 256 ? 19.622 -4.894 -8.946 1.00 90.56 256 ALA A N 1
ATOM 2052 C CA . ALA A 1 256 ? 18.994 -4.424 -7.709 1.00 90.56 256 ALA A CA 1
ATOM 2053 C C . ALA A 1 256 ? 17.598 -3.830 -7.974 1.00 90.56 256 ALA A C 1
ATOM 2055 O O . ALA A 1 256 ? 16.624 -4.218 -7.330 1.00 90.56 256 ALA A O 1
ATOM 2056 N N . ALA A 1 257 ? 17.474 -2.968 -8.987 1.00 92.75 257 ALA A N 1
ATOM 2057 C CA . ALA A 1 257 ? 16.196 -2.394 -9.400 1.00 92.75 257 ALA A CA 1
ATOM 2058 C C . ALA A 1 257 ? 15.195 -3.479 -9.841 1.00 92.75 257 ALA A C 1
ATOM 2060 O O . ALA A 1 257 ? 14.041 -3.471 -9.413 1.00 92.75 257 ALA A O 1
ATOM 2061 N N . VAL A 1 258 ? 15.646 -4.465 -10.625 1.00 91.38 258 VAL A N 1
ATOM 2062 C CA . VAL A 1 258 ? 14.824 -5.615 -11.044 1.00 91.38 258 VAL A CA 1
ATOM 2063 C C . VAL A 1 258 ? 14.366 -6.439 -9.838 1.00 91.38 258 VAL A C 1
ATOM 2065 O O . VAL A 1 258 ? 13.198 -6.817 -9.756 1.00 91.38 258 VAL A O 1
ATOM 2068 N N . TYR A 1 259 ? 15.253 -6.689 -8.872 1.00 91.88 259 TYR A N 1
ATOM 2069 C CA . TYR A 1 259 ? 14.914 -7.396 -7.638 1.00 91.88 259 TYR A CA 1
ATOM 2070 C C . TYR A 1 259 ? 13.827 -6.664 -6.840 1.00 91.88 259 TYR A C 1
ATOM 2072 O O . TYR A 1 259 ? 12.850 -7.286 -6.417 1.00 91.88 259 TYR A O 1
ATOM 2080 N N . HIS A 1 260 ? 13.954 -5.349 -6.651 1.00 91.62 260 HIS A N 1
ATOM 2081 C CA . HIS A 1 260 ? 12.945 -4.565 -5.938 1.00 91.62 260 HIS A CA 1
ATOM 2082 C C . HIS A 1 260 ? 11.605 -4.534 -6.685 1.00 91.62 260 HIS A C 1
ATOM 2084 O O . HIS A 1 260 ? 10.561 -4.711 -6.057 1.00 91.62 260 HIS A O 1
ATOM 2090 N N . LEU A 1 261 ? 11.620 -4.397 -8.014 1.00 91.69 261 LEU A N 1
ATOM 2091 C CA . LEU A 1 261 ? 10.403 -4.387 -8.825 1.00 91.69 261 LEU A CA 1
ATOM 2092 C C . LEU A 1 261 ? 9.665 -5.736 -8.778 1.00 91.69 261 LEU A C 1
ATOM 2094 O O . LEU A 1 261 ? 8.455 -5.768 -8.564 1.00 91.69 261 LEU A O 1
ATOM 2098 N N . ASN A 1 262 ? 10.387 -6.855 -8.882 1.00 89.88 262 ASN A N 1
ATOM 2099 C CA . ASN A 1 262 ? 9.797 -8.198 -8.801 1.00 89.88 262 ASN A CA 1
ATOM 2100 C C . ASN A 1 262 ? 9.152 -8.476 -7.433 1.00 89.88 262 ASN A C 1
ATOM 2102 O O . ASN A 1 262 ? 8.136 -9.162 -7.345 1.00 89.88 262 ASN A O 1
ATOM 2106 N N . ASN A 1 263 ? 9.712 -7.909 -6.361 1.00 87.81 263 ASN A N 1
ATOM 2107 C CA . ASN A 1 263 ? 9.178 -8.029 -5.003 1.00 87.81 263 ASN A CA 1
ATOM 2108 C C . ASN A 1 263 ? 8.159 -6.929 -4.651 1.00 87.81 263 ASN A C 1
ATOM 2110 O O . ASN A 1 263 ? 7.809 -6.759 -3.483 1.00 87.81 263 ASN A O 1
ATOM 2114 N N . LEU A 1 264 ? 7.679 -6.141 -5.618 1.00 88.50 264 LEU A N 1
ATOM 2115 C CA . LEU A 1 264 ? 6.658 -5.122 -5.360 1.00 88.50 264 LEU A CA 1
ATOM 2116 C C . LEU A 1 264 ? 5.287 -5.752 -5.067 1.00 88.50 264 LEU A C 1
ATOM 2118 O O . LEU A 1 264 ? 4.527 -5.259 -4.227 1.00 88.50 264 LEU A O 1
ATOM 2122 N N . ALA A 1 265 ? 4.970 -6.858 -5.745 1.00 84.44 265 ALA A N 1
ATOM 2123 C CA . ALA A 1 265 ? 3.703 -7.568 -5.589 1.00 84.44 265 ALA A CA 1
ATOM 2124 C C . ALA A 1 265 ? 3.559 -8.224 -4.206 1.00 84.44 265 ALA A C 1
ATOM 2126 O O . ALA A 1 265 ? 2.449 -8.287 -3.679 1.00 84.44 265 ALA A O 1
ATOM 2127 N N . SER A 1 266 ? 4.668 -8.661 -3.595 1.00 84.62 266 SER A N 1
ATOM 2128 C CA . SER A 1 266 ? 4.662 -9.303 -2.274 1.00 84.62 266 SER A CA 1
ATOM 2129 C C . SER A 1 266 ? 4.386 -8.333 -1.126 1.00 84.62 266 SER A C 1
ATOM 2131 O O . SER A 1 266 ? 3.936 -8.762 -0.065 1.00 84.62 266 SER A O 1
ATOM 2133 N N . GLU A 1 267 ? 4.644 -7.038 -1.321 1.00 85.12 267 GLU A N 1
ATOM 2134 C CA . GLU A 1 267 ? 4.324 -6.019 -0.324 1.00 85.12 267 GLU A CA 1
ATOM 2135 C C . GLU A 1 267 ? 2.815 -5.793 -0.245 1.00 85.12 267 GLU A C 1
ATOM 2137 O O . GLU A 1 267 ? 2.132 -5.729 -1.266 1.00 85.12 267 GLU A O 1
ATOM 2142 N N . ARG A 1 268 ? 2.281 -5.659 0.970 1.00 84.25 268 ARG A N 1
ATOM 2143 C CA . ARG A 1 268 ? 0.837 -5.465 1.200 1.00 84.25 268 ARG A CA 1
ATOM 2144 C C . ARG A 1 268 ? 0.490 -4.042 1.613 1.00 84.25 268 ARG A C 1
ATOM 2146 O O . ARG A 1 268 ? -0.543 -3.524 1.207 1.00 84.25 268 ARG A O 1
ATOM 2153 N N . SER A 1 269 ? 1.375 -3.390 2.366 1.00 85.62 269 SER A N 1
ATOM 2154 C CA . SER A 1 269 ? 1.200 -1.993 2.766 1.00 85.62 269 SER A CA 1
ATOM 2155 C C . SER A 1 269 ? 1.421 -1.047 1.576 1.00 85.62 269 SER A C 1
ATOM 2157 O O . SER A 1 269 ? 2.430 -1.187 0.875 1.00 85.62 269 SER A O 1
ATOM 2159 N N . PRO A 1 270 ? 0.544 -0.049 1.354 1.00 88.06 270 PRO A N 1
ATOM 2160 C CA . PRO A 1 270 ? 0.717 0.930 0.284 1.00 88.06 270 PRO A CA 1
ATOM 2161 C C . PRO A 1 270 ? 1.987 1.769 0.475 1.00 88.06 270 PRO A C 1
ATOM 2163 O O . PRO A 1 270 ? 2.689 2.035 -0.496 1.00 88.06 270 PRO A O 1
ATOM 2166 N N . TYR A 1 271 ? 2.344 2.115 1.718 1.00 88.56 271 TYR A N 1
ATOM 2167 C CA . TYR A 1 271 ? 3.592 2.827 2.006 1.00 88.56 271 TYR A CA 1
ATOM 2168 C C . TYR A 1 271 ? 4.816 1.995 1.627 1.00 88.56 271 TYR A C 1
ATOM 2170 O O . TYR A 1 271 ? 5.697 2.499 0.943 1.00 88.56 271 TYR A O 1
ATOM 2178 N N . ALA A 1 272 ? 4.836 0.707 1.987 1.00 87.81 272 ALA A N 1
ATOM 2179 C CA . ALA A 1 272 ? 5.943 -0.185 1.640 1.00 87.81 272 ALA A CA 1
ATOM 2180 C C . ALA A 1 272 ? 6.077 -0.369 0.117 1.00 87.81 272 ALA A C 1
ATOM 2182 O O . ALA A 1 272 ? 7.190 -0.434 -0.404 1.00 87.81 272 ALA A O 1
ATOM 2183 N N . LYS A 1 273 ? 4.953 -0.399 -0.616 1.00 90.69 273 LYS A N 1
ATOM 2184 C CA . LYS A 1 273 ? 4.963 -0.400 -2.088 1.00 90.69 273 LYS A CA 1
ATOM 2185 C C . LYS A 1 273 ? 5.578 0.882 -2.653 1.00 90.69 273 LYS A C 1
ATOM 2187 O O . LYS A 1 273 ? 6.428 0.794 -3.533 1.00 90.69 273 LYS A O 1
ATOM 2192 N N . LEU A 1 274 ? 5.179 2.051 -2.149 1.00 91.31 274 LEU A N 1
ATOM 2193 C CA . LEU A 1 274 ? 5.721 3.340 -2.596 1.00 91.31 274 LEU A CA 1
ATOM 2194 C C . LEU A 1 274 ? 7.209 3.489 -2.261 1.00 91.31 274 LEU A C 1
ATOM 2196 O O . LEU A 1 274 ? 7.981 3.902 -3.118 1.00 91.31 274 LEU A O 1
ATOM 2200 N N . GLU A 1 275 ? 7.628 3.101 -1.057 1.00 90.19 275 GLU A N 1
ATOM 2201 C CA . GLU A 1 275 ? 9.039 3.106 -0.656 1.00 90.19 275 GLU A CA 1
ATOM 2202 C C . GLU A 1 275 ? 9.868 2.164 -1.529 1.00 90.19 275 GLU A C 1
ATOM 2204 O O . GLU A 1 275 ? 10.955 2.526 -1.970 1.00 90.19 275 GLU A O 1
ATOM 2209 N N . ARG A 1 276 ? 9.345 0.977 -1.858 1.00 91.75 276 ARG A N 1
ATOM 2210 C CA . ARG A 1 276 ? 10.028 0.056 -2.770 1.00 91.75 276 ARG A CA 1
ATOM 2211 C C . ARG A 1 276 ? 10.107 0.598 -4.196 1.00 91.75 276 ARG A C 1
ATOM 2213 O O . ARG A 1 276 ? 11.129 0.411 -4.843 1.00 91.75 276 ARG A O 1
ATOM 2220 N N . LEU A 1 277 ? 9.075 1.285 -4.684 1.00 92.94 277 LEU A N 1
ATOM 2221 C CA . LEU A 1 277 ? 9.129 1.979 -5.975 1.00 92.94 277 LEU A CA 1
ATOM 2222 C C . LEU A 1 277 ? 10.163 3.111 -5.970 1.00 92.94 277 LEU A C 1
ATOM 2224 O O . LEU A 1 277 ? 10.926 3.234 -6.924 1.00 92.94 277 LEU A O 1
ATOM 2228 N N . ALA A 1 278 ? 10.238 3.891 -4.890 1.00 92.69 278 ALA A N 1
ATOM 2229 C CA . ALA A 1 278 ? 11.275 4.905 -4.725 1.00 92.69 278 ALA A CA 1
ATOM 2230 C C . ALA A 1 278 ? 12.678 4.273 -4.743 1.00 92.69 278 ALA A C 1
ATOM 2232 O O . ALA A 1 278 ? 13.544 4.745 -5.474 1.00 92.69 278 ALA A O 1
ATOM 2233 N N . GLN A 1 279 ? 12.871 3.142 -4.052 1.00 92.50 279 GLN A N 1
ATOM 2234 C CA . GLN A 1 279 ? 14.119 2.370 -4.096 1.00 92.50 279 GLN A CA 1
ATOM 2235 C C . GLN A 1 279 ? 14.460 1.898 -5.513 1.00 92.50 279 GLN A C 1
ATOM 2237 O O . GLN A 1 279 ? 15.610 1.999 -5.916 1.00 92.50 279 GLN A O 1
ATOM 2242 N N . VAL A 1 280 ? 13.489 1.424 -6.305 1.00 94.12 280 VAL A N 1
ATOM 2243 C CA . VAL A 1 280 ? 13.732 1.065 -7.717 1.00 94.12 280 VAL A CA 1
ATOM 2244 C C . VAL A 1 280 ? 14.303 2.261 -8.484 1.00 94.12 280 VAL A C 1
ATOM 2246 O O . VAL A 1 280 ? 15.304 2.110 -9.183 1.00 94.12 280 VAL A O 1
ATOM 2249 N N . CYS A 1 281 ? 13.709 3.447 -8.330 1.00 93.69 281 CYS A N 1
ATOM 2250 C CA . CYS A 1 281 ? 14.193 4.667 -8.976 1.00 93.69 281 CYS A CA 1
ATOM 2251 C C . CYS A 1 281 ? 15.605 5.054 -8.507 1.00 93.69 281 CYS A C 1
ATOM 2253 O O . CYS A 1 281 ? 16.458 5.375 -9.335 1.00 93.69 281 CYS A O 1
ATOM 2255 N N . GLU A 1 282 ? 15.872 4.984 -7.201 1.00 92.50 282 GLU A N 1
ATOM 2256 C CA . GLU A 1 282 ? 17.191 5.263 -6.623 1.00 92.50 282 GLU A CA 1
ATOM 2257 C C . GLU A 1 282 ? 18.260 4.272 -7.097 1.00 92.50 282 GLU A C 1
ATOM 2259 O O . GLU A 1 282 ? 19.380 4.679 -7.395 1.00 92.50 282 GLU A O 1
ATOM 2264 N N . GLU A 1 283 ? 17.937 2.981 -7.202 1.00 93.06 283 GLU A N 1
ATOM 2265 C CA . GLU A 1 283 ? 18.866 1.965 -7.703 1.00 93.06 283 GLU A CA 1
ATOM 2266 C C . GLU A 1 283 ? 19.155 2.145 -9.198 1.00 93.06 283 GLU A C 1
ATOM 2268 O O . GLU A 1 283 ? 20.290 1.940 -9.625 1.00 93.06 283 GLU A O 1
ATOM 2273 N N . ILE A 1 284 ? 18.168 2.567 -10.000 1.00 92.50 284 ILE A N 1
ATOM 2274 C CA . ILE A 1 284 ? 18.383 2.912 -11.415 1.00 92.50 284 ILE A CA 1
ATOM 2275 C C . ILE A 1 284 ? 19.351 4.095 -11.529 1.00 92.50 284 ILE A C 1
ATOM 2277 O O . ILE A 1 284 ? 20.334 4.014 -12.269 1.00 92.50 284 ILE A O 1
ATOM 2281 N N . ASP A 1 285 ? 19.101 5.174 -10.785 1.00 90.25 285 ASP A N 1
ATOM 2282 C CA . ASP A 1 285 ? 19.955 6.366 -10.773 1.00 90.25 285 ASP A CA 1
ATOM 2283 C C . ASP A 1 285 ? 21.372 6.043 -10.271 1.00 90.25 285 ASP A C 1
ATOM 2285 O O . ASP A 1 285 ? 22.370 6.400 -10.906 1.00 90.25 285 ASP A O 1
ATOM 2289 N N . ARG A 1 286 ? 21.478 5.275 -9.181 1.00 89.75 286 ARG A N 1
ATOM 2290 C CA . ARG A 1 286 ? 22.755 4.805 -8.639 1.00 89.75 286 ARG A CA 1
ATOM 2291 C C . ARG A 1 286 ? 23.514 3.953 -9.651 1.00 89.75 286 ARG A C 1
ATOM 2293 O O . ARG A 1 286 ? 24.711 4.165 -9.815 1.00 89.75 286 ARG A O 1
ATOM 2300 N N . ALA A 1 287 ? 22.853 3.019 -10.336 1.00 90.25 287 ALA A N 1
ATOM 2301 C CA . ALA A 1 287 ? 23.492 2.164 -11.335 1.00 90.25 287 ALA A CA 1
ATOM 2302 C C . ALA A 1 287 ? 24.113 2.986 -12.473 1.00 90.25 287 ALA A C 1
ATOM 2304 O O . ALA A 1 287 ? 25.251 2.729 -12.868 1.00 90.25 287 ALA A O 1
ATOM 2305 N N . ILE A 1 288 ? 23.398 4.010 -12.949 1.00 89.19 288 ILE A N 1
ATOM 2306 C CA . ILE A 1 288 ? 23.883 4.928 -13.986 1.00 89.19 288 ILE A CA 1
ATOM 2307 C C . ILE A 1 288 ? 25.094 5.721 -13.477 1.00 89.19 288 ILE A C 1
ATOM 2309 O O . ILE A 1 288 ? 26.130 5.754 -14.143 1.00 89.19 288 ILE A O 1
ATOM 2313 N N . LYS A 1 289 ? 24.995 6.330 -12.290 1.00 87.50 289 LYS A N 1
ATOM 2314 C CA . LYS A 1 289 ? 26.078 7.135 -11.701 1.00 87.50 289 LYS A CA 1
ATOM 2315 C C . LYS A 1 289 ? 27.336 6.308 -11.447 1.00 87.50 289 LYS A C 1
ATOM 2317 O O . LYS A 1 289 ? 28.402 6.672 -11.926 1.00 87.50 289 LYS A O 1
ATOM 2322 N N . VAL A 1 290 ? 27.200 5.150 -10.799 1.00 87.69 290 VAL A N 1
ATOM 2323 C CA . VAL A 1 290 ? 28.322 4.243 -10.502 1.00 87.69 290 VAL A CA 1
ATOM 2324 C C . VAL A 1 290 ? 29.007 3.763 -11.781 1.00 87.69 290 VAL A C 1
ATOM 2326 O O . VAL A 1 290 ? 30.236 3.712 -11.836 1.00 87.69 290 VAL A O 1
ATOM 2329 N N . TYR A 1 291 ? 28.236 3.444 -12.826 1.00 85.62 291 TYR A N 1
ATOM 2330 C CA . TYR A 1 291 ? 28.797 3.057 -14.118 1.00 85.62 291 TYR A CA 1
ATOM 2331 C C . TYR A 1 291 ? 29.688 4.165 -14.696 1.00 85.62 291 TYR A C 1
ATOM 2333 O O . TYR A 1 291 ? 30.843 3.912 -15.041 1.00 85.62 291 TYR A O 1
ATOM 2341 N N . TYR A 1 292 ? 29.202 5.406 -14.741 1.00 84.25 292 TYR A N 1
ATOM 2342 C CA . TYR A 1 292 ? 29.973 6.520 -15.297 1.00 84.25 292 TYR A CA 1
ATOM 2343 C C . TYR A 1 292 ? 31.098 7.016 -14.384 1.00 84.25 292 TYR A C 1
ATOM 2345 O O . TYR A 1 292 ? 32.130 7.457 -14.887 1.00 84.25 292 TYR A O 1
ATOM 2353 N N . ASP A 1 293 ? 30.975 6.871 -13.067 1.00 84.56 293 ASP A N 1
ATOM 2354 C CA . ASP A 1 293 ? 32.065 7.153 -12.129 1.00 84.56 293 ASP A CA 1
ATOM 2355 C C . ASP A 1 293 ? 33.240 6.182 -12.298 1.00 84.56 293 ASP A C 1
ATOM 2357 O O . ASP A 1 293 ? 34.393 6.558 -12.081 1.00 84.56 293 ASP A O 1
ATOM 2361 N N . SER A 1 294 ? 32.974 4.952 -12.745 1.00 82.62 294 SER A N 1
ATOM 2362 C CA . SER A 1 294 ? 34.020 3.973 -13.062 1.00 82.62 294 SER A CA 1
ATOM 2363 C C . SER A 1 294 ? 34.721 4.222 -14.407 1.00 82.62 294 SER A C 1
ATOM 2365 O O . SER A 1 294 ? 35.787 3.660 -14.656 1.00 82.62 294 SER A O 1
ATOM 2367 N N . MET A 1 295 ? 34.160 5.088 -15.260 1.00 79.75 295 MET A N 1
ATOM 2368 C CA . MET A 1 295 ? 34.721 5.431 -16.568 1.00 79.75 295 MET A CA 1
ATOM 2369 C C . MET A 1 295 ? 35.735 6.590 -16.484 1.00 79.75 295 MET A C 1
ATOM 2371 O O . MET A 1 295 ? 35.594 7.479 -15.628 1.00 79.75 295 MET A O 1
ATOM 2375 N N . PRO A 1 296 ? 36.725 6.637 -17.402 1.00 79.19 296 PRO A N 1
ATOM 2376 C CA . PRO A 1 296 ? 37.614 7.786 -17.569 1.00 79.19 296 PRO A CA 1
ATOM 2377 C C . PRO A 1 296 ? 36.828 9.087 -17.755 1.00 79.19 296 PRO A C 1
ATOM 2379 O O . PRO A 1 296 ? 35.812 9.101 -18.448 1.00 79.19 296 PRO A O 1
ATOM 2382 N N . THR A 1 297 ? 37.308 10.189 -17.174 1.00 73.50 297 THR A N 1
ATOM 2383 C CA . THR A 1 297 ? 36.616 11.493 -17.163 1.00 73.50 297 THR A CA 1
ATOM 2384 C C . THR A 1 297 ? 36.257 11.995 -18.566 1.00 73.50 297 THR A C 1
ATOM 2386 O O . THR A 1 297 ? 35.207 12.598 -18.754 1.00 73.50 297 THR A O 1
ATOM 2389 N N . GLU A 1 298 ? 37.091 11.682 -19.558 1.00 71.81 298 GLU A N 1
ATOM 2390 C CA . GLU A 1 298 ? 36.909 12.015 -20.980 1.00 71.81 298 GLU A CA 1
ATOM 2391 C C . GLU A 1 298 ? 35.698 11.310 -21.618 1.00 71.81 298 GLU A C 1
ATOM 2393 O O . GLU A 1 298 ? 35.118 11.805 -22.581 1.00 71.81 298 GLU A O 1
ATOM 2398 N N . LEU A 1 299 ? 35.293 10.164 -21.064 1.00 68.00 299 LEU A N 1
ATOM 2399 C CA . LEU A 1 299 ? 34.184 9.333 -21.536 1.00 68.00 299 LEU A CA 1
ATOM 2400 C C . LEU A 1 299 ? 32.908 9.525 -20.704 1.00 68.00 299 LEU A C 1
ATOM 2402 O O . LEU A 1 299 ? 31.902 8.857 -20.966 1.00 68.00 299 LEU A O 1
ATOM 2406 N N . ARG A 1 300 ? 32.909 10.429 -19.716 1.00 77.12 300 ARG A N 1
ATOM 2407 C CA . ARG A 1 300 ? 31.728 10.705 -18.891 1.00 77.12 300 ARG A CA 1
ATOM 2408 C C . ARG A 1 300 ? 30.750 11.627 -19.629 1.00 77.12 300 ARG A C 1
ATOM 2410 O O . ARG A 1 300 ? 31.174 12.625 -20.210 1.00 77.12 300 ARG A O 1
ATOM 2417 N N . PRO A 1 301 ? 29.447 11.310 -19.649 1.00 77.12 301 PRO A N 1
ATOM 2418 C CA . PRO A 1 301 ? 28.427 12.234 -20.134 1.00 77.12 301 PRO A CA 1
ATOM 2419 C C . PRO A 1 301 ? 28.334 13.458 -19.216 1.00 77.12 301 PRO A C 1
ATOM 2421 O O . PRO A 1 301 ? 28.637 13.379 -18.023 1.00 77.12 301 PRO A O 1
ATOM 2424 N N . SER A 1 302 ? 27.901 14.595 -19.763 1.00 76.81 302 SER A N 1
ATOM 2425 C CA . SER A 1 302 ? 27.674 15.788 -18.947 1.00 76.81 302 SER A CA 1
ATOM 2426 C C . SER A 1 302 ? 26.488 15.577 -17.986 1.00 76.81 302 SER A C 1
ATOM 2428 O O . SER A 1 302 ? 25.585 14.787 -18.280 1.00 76.81 302 SER A O 1
ATOM 2430 N N . PRO A 1 303 ? 26.424 16.298 -16.850 1.00 73.38 303 PRO A N 1
ATOM 2431 C CA . PRO A 1 303 ? 25.289 16.212 -15.925 1.00 73.38 303 PRO A CA 1
ATOM 2432 C C . PRO A 1 303 ? 23.941 16.513 -16.598 1.00 73.38 303 PRO A C 1
ATOM 2434 O O . PRO A 1 303 ? 22.928 15.914 -16.257 1.00 73.38 303 PRO A O 1
ATOM 2437 N N . GLU A 1 304 ? 23.933 17.392 -17.601 1.00 70.12 304 GLU A N 1
ATOM 2438 C CA . GLU A 1 304 ? 22.755 17.734 -18.411 1.00 70.12 304 GLU A CA 1
ATOM 2439 C C . GLU A 1 304 ? 22.300 16.584 -19.324 1.00 70.12 304 GLU A C 1
ATOM 2441 O O . GLU A 1 304 ? 21.117 16.463 -19.623 1.00 70.12 304 GLU A O 1
ATOM 2446 N N . GLN A 1 305 ? 23.219 15.711 -19.752 1.00 72.88 305 GLN A N 1
ATOM 2447 C CA . GLN A 1 305 ? 22.895 14.510 -20.531 1.00 72.88 305 GLN A CA 1
ATOM 2448 C C . GLN A 1 305 ? 22.336 13.380 -19.655 1.00 72.88 305 GLN A C 1
ATOM 2450 O O . GLN A 1 305 ? 21.595 12.533 -20.159 1.00 72.88 305 GLN A O 1
ATOM 2455 N N . LEU A 1 306 ? 22.690 13.365 -18.365 1.00 71.75 306 LEU A N 1
ATOM 2456 C CA . LEU A 1 306 ? 22.202 12.400 -17.376 1.00 71.75 306 LEU A CA 1
ATOM 2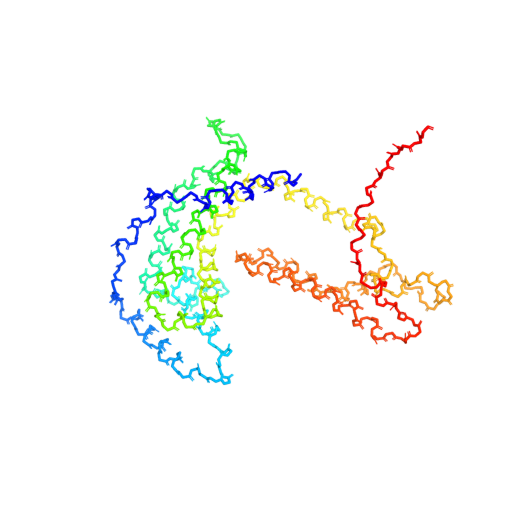457 C C . LEU A 1 306 ? 20.874 12.833 -16.736 1.00 71.75 306 LEU A C 1
ATOM 2459 O O . LEU A 1 306 ? 20.019 11.988 -16.476 1.00 71.75 306 LEU A O 1
ATOM 2463 N N . ASN A 1 307 ? 20.670 14.135 -16.529 1.00 68.88 307 ASN A N 1
ATOM 2464 C CA . ASN A 1 307 ? 19.425 14.683 -16.005 1.00 68.88 307 ASN A CA 1
ATOM 2465 C C . ASN A 1 307 ? 18.392 14.808 -17.130 1.00 68.88 307 ASN A C 1
ATOM 2467 O O . ASN A 1 307 ? 18.372 15.784 -17.880 1.00 68.88 307 ASN A O 1
ATOM 2471 N N . MET A 1 308 ? 17.496 13.827 -17.242 1.00 56.38 308 MET A N 1
ATOM 2472 C CA . MET A 1 308 ? 16.318 13.958 -18.097 1.00 56.38 308 MET A CA 1
ATOM 2473 C C . MET A 1 308 ? 15.366 15.008 -17.512 1.00 56.38 308 MET A C 1
ATOM 2475 O O . MET A 1 308 ? 14.478 14.689 -16.726 1.00 56.38 308 MET A O 1
ATOM 2479 N N . TYR A 1 309 ? 15.523 16.272 -17.904 1.00 45.72 309 TYR A N 1
ATOM 2480 C CA . TYR A 1 309 ? 14.434 17.231 -17.772 1.00 45.72 309 TYR A CA 1
ATOM 2481 C C . TYR A 1 309 ? 13.306 16.781 -18.701 1.00 45.72 309 TYR A C 1
ATOM 2483 O O . TYR A 1 309 ? 13.519 16.596 -19.900 1.00 45.72 309 TYR A O 1
ATOM 2491 N N . VAL A 1 310 ? 12.104 16.597 -18.152 1.00 37.66 310 VAL A N 1
ATOM 2492 C CA . VAL A 1 310 ? 10.887 16.510 -18.961 1.00 37.66 310 VAL A CA 1
ATOM 2493 C C . VAL A 1 310 ? 10.788 17.838 -19.704 1.00 37.66 310 VAL A C 1
ATOM 2495 O O . VAL A 1 310 ? 10.482 18.870 -19.108 1.00 37.66 310 VAL A O 1
ATOM 2498 N N . THR A 1 311 ? 11.117 17.835 -20.994 1.00 33.41 311 THR A N 1
ATOM 2499 C CA . THR A 1 311 ? 10.829 18.953 -21.889 1.00 33.41 311 THR A CA 1
ATOM 2500 C C . THR A 1 311 ? 9.351 19.288 -21.748 1.00 33.41 311 THR A C 1
ATOM 2502 O O . THR A 1 311 ? 8.494 18.428 -21.953 1.00 33.41 311 THR A O 1
ATOM 2505 N N . GLN A 1 312 ? 9.070 20.527 -21.341 1.00 30.64 312 GLN A N 1
ATOM 2506 C CA . GLN A 1 312 ? 7.724 21.088 -21.297 1.00 30.64 312 GLN A CA 1
ATOM 2507 C C . GLN A 1 312 ? 7.015 20.829 -22.636 1.00 30.64 312 GLN A C 1
ATOM 2509 O O . GLN A 1 312 ? 7.671 20.884 -23.680 1.00 30.64 312 GLN A O 1
ATOM 2514 N N . PRO A 1 313 ? 5.698 20.563 -22.639 1.00 34.34 313 PRO A N 1
ATOM 2515 C CA . PRO A 1 313 ? 4.968 20.405 -23.883 1.00 34.34 313 PRO A CA 1
ATOM 2516 C C . PRO A 1 313 ? 5.059 21.722 -24.654 1.00 34.34 313 PRO A C 1
ATOM 2518 O O . PRO A 1 313 ? 4.582 22.761 -24.195 1.00 34.34 313 PRO A O 1
ATOM 2521 N N . THR A 1 314 ? 5.685 21.684 -25.827 1.00 31.92 314 THR A N 1
ATOM 2522 C CA . THR A 1 314 ? 5.585 22.739 -26.827 1.00 31.92 314 THR A CA 1
ATOM 2523 C C . THR A 1 314 ? 4.112 22.862 -27.197 1.00 31.92 314 THR A C 1
ATOM 2525 O O . THR A 1 314 ? 3.569 22.075 -27.971 1.00 31.92 314 THR A O 1
ATOM 2528 N N . ILE A 1 315 ? 3.435 23.842 -26.601 1.00 34.09 315 ILE A N 1
ATOM 2529 C CA . ILE A 1 315 ? 2.158 24.327 -27.105 1.00 34.09 315 ILE A CA 1
ATOM 2530 C C . ILE A 1 315 ? 2.472 24.912 -28.480 1.00 34.09 315 ILE A C 1
ATOM 2532 O O . ILE A 1 315 ? 3.043 25.995 -28.594 1.00 34.09 315 ILE A O 1
ATOM 2536 N N . ASN A 1 316 ? 2.125 24.162 -29.522 1.00 34.25 316 ASN A N 1
ATOM 2537 C CA . ASN A 1 316 ? 2.031 24.671 -30.880 1.00 34.25 316 ASN A CA 1
ATOM 2538 C C . ASN A 1 316 ? 1.025 25.830 -30.881 1.00 34.25 316 ASN A C 1
ATOM 2540 O O . ASN A 1 316 ? -0.182 25.609 -30.962 1.00 34.25 316 ASN A O 1
ATOM 2544 N N . GLN A 1 317 ? 1.508 27.069 -30.801 1.00 31.31 317 GLN A N 1
ATOM 2545 C CA . GLN A 1 317 ? 0.734 28.215 -31.259 1.00 31.31 317 GLN A CA 1
ATOM 2546 C C . GLN A 1 317 ? 0.800 28.227 -32.786 1.00 31.31 317 GLN A C 1
ATOM 2548 O O . GLN A 1 317 ? 1.726 28.753 -33.396 1.00 31.31 317 GLN A O 1
ATOM 2553 N N . CYS A 1 318 ? -0.189 27.576 -33.396 1.00 31.55 318 CYS A N 1
ATOM 2554 C CA . CYS A 1 318 ? -0.578 27.867 -34.765 1.00 31.55 318 CYS A CA 1
ATOM 2555 C C . CYS A 1 318 ? -1.079 29.315 -34.851 1.00 31.55 318 CYS A C 1
ATOM 2557 O O . CYS A 1 318 ? -1.981 29.690 -34.109 1.00 31.55 318 CYS A O 1
ATOM 2559 N N . GLY A 1 319 ? -0.522 30.057 -35.808 1.00 32.31 319 GLY A N 1
ATOM 2560 C CA . GLY A 1 319 ? -1.253 30.987 -36.668 1.00 32.31 319 GLY A CA 1
ATOM 2561 C C . GLY A 1 319 ? -1.814 32.253 -36.027 1.00 32.31 319 GLY A C 1
ATOM 2562 O O . GLY A 1 319 ? -2.931 32.255 -35.530 1.00 32.31 319 GLY A O 1
ATOM 2563 N N . ASN A 1 320 ? -1.086 33.354 -36.191 1.00 31.86 320 ASN A N 1
ATOM 2564 C CA . ASN A 1 320 ? -1.674 34.648 -36.532 1.00 31.86 320 ASN A CA 1
ATOM 2565 C C . ASN A 1 320 ? -0.672 35.369 -37.440 1.00 31.86 320 ASN A C 1
ATOM 2567 O O . ASN A 1 320 ? 0.167 36.144 -36.985 1.00 31.86 320 ASN A O 1
ATOM 2571 N N . GLU A 1 321 ? -0.730 35.040 -38.728 1.00 34.59 321 GLU A N 1
ATOM 2572 C CA . GLU A 1 321 ? -0.270 35.943 -39.779 1.00 34.59 321 GLU A CA 1
ATOM 2573 C C . GLU A 1 321 ? -1.437 36.886 -40.099 1.00 34.59 321 GLU A C 1
ATOM 2575 O O . GLU A 1 321 ? -2.577 36.437 -40.243 1.00 34.59 321 GLU A O 1
ATOM 2580 N N . ASN A 1 322 ? -1.136 38.187 -40.108 1.00 36.56 322 ASN A N 1
ATOM 2581 C CA . ASN A 1 322 ? -2.026 39.258 -40.564 1.00 36.56 322 ASN A CA 1
ATOM 2582 C C . ASN A 1 322 ? -2.291 39.168 -42.068 1.00 36.56 322 ASN A C 1
ATOM 2584 O O . ASN A 1 322 ? -1.345 38.794 -42.798 1.00 36.56 322 ASN A O 1
#

Organism: Phytophthora nicotianae (NCBI:txid4792)

Sequence (322 aa):
MTAKLNFVVEQSALELQHVDGNVKWTRLLEELPIEERDYLGRAADEKFAEQMKYLRGERESEREALIQRHLHGILVLTAPHRNGQTVAKTSMHHSLRHLLQAFANIFRSCYADFLQYAGQGFGVRRDVSVDRVTCTLPLVAADVTQFAAVLTQVVVFKYPFLQSSEAQHNAVQRSVVAALFDALQPVLHGLYVASFQREDSILDDVAELARTNPLAYFEVKPLFRLDGSRSDAQQQEQFVADGNERRLLTLRHYNAAVYHLNNLASERSPYAKLERLAQVCEEIDRAIKVYYDSMPTELRPSPEQLNMYVTQPTINQCGNEN

Foldseek 3Di:
DVVLVVVLVVLLVVVLVDDDPPDPLVVLVVVQDPDWPDPVQVVLLVVLLVVVVPQDDPNVVCNLVSLLVSLCLAQAPDQDDDPNDRPDDDDDPYRLNVSLLVLLVVLCVVQVVLLVPLPDDDDDPPPRDLVNLSVCSSVNSSSLVVVLVVSLVVVCVSVVVLVPDPSSSVSSSQSSLQSNLNSNVVRVVSSCCSNCVVVVVVVVVVVVCVVVDDVVVVVDDPLLLLLPPDVPPPPVPPDPDPPVSSNVRSCVLLVQLVVLVVCLVVRRRPVSNVVSNVVSVVSSLVSSVVSQVPDDPVPHDDPVVSDPDPPDPPPPPDDDDD

Secondary structure (DSSP, 8-state):
-HHHHHHHHHHHHHHHH---TT-TTGGGGTT--SS--SHHHHHHHHHHHHHHHH--GGGTTHHHHHHHHHHHHHH--SPPEETTEE-SS-----HHHHHHHHHHHHHHHHHHHHHHTSS-S--S-TT--HHHHHHHHHHHHHHHHHHHHHHHHHHHHHSGGGGG-HHHHHHHHHHHHHHHHHHHHHHHHHHHHHHHHHHHHHHHHHHHHHHHS-GGGGT--GGGS-SS--S-TTSTTS----HHHHHHHHHHHHHHHHHHHHTTTT--SHHHHHHHHHHHHHHHHHHHHHHHHTS-GGGPPPHHHHS---PPP---------

Radius of gyration: 25.97 Å; chains: 1; bounding box: 66×63×72 Å